Protein 3WP8 (pdb70)

Structure (mmCIF, N/CA/C/O backbone):
data_3WP8
#
_entry.id   3WP8
#
_cell.length_a   54.406
_cell.length_b   54.406
_cell.length_c   210.732
_cell.angle_alpha   90.000
_cell.angle_beta   90.000
_cell.angle_gamma   120.000
#
_symmetry.space_group_name_H-M   'P 63'
#
loop_
_entity.id
_entity.type
_entity.pdbx_description
1 polymer 'Trimeric autotransporter adhesin'
2 water water
#
loop_
_atom_site.group_PDB
_atom_site.id
_atom_site.type_symbol
_atom_site.label_atom_id
_atom_site.label_alt_id
_atom_site.label_comp_id
_atom_site.label_asym_id
_atom_site.label_entity_id
_atom_site.label_seq_id
_atom_site.pdbx_PDB_ins_code
_atom_site.Cartn_x
_atom_site.Cartn_y
_atom_site.Cartn_z
_atom_site.occupancy
_atom_site.B_iso_or_equiv
_atom_site.auth_seq_id
_atom_site.auth_comp_id
_atom_site.auth_asym_id
_atom_site.auth_atom_id
_atom_site.pdbx_PDB_model_num
ATOM 1 N N . LYS A 1 7 ? 26.792 22.413 13.024 1.00 55.90 2882 LYS A N 1
ATOM 2 C CA . LYS A 1 7 ? 25.331 22.212 13.101 1.00 48.13 2882 LYS A CA 1
ATOM 3 C C . LYS A 1 7 ? 24.937 21.061 12.149 1.00 39.92 2882 LYS A C 1
ATOM 4 O O . LYS A 1 7 ? 25.234 21.039 10.959 1.00 42.57 2882 LYS A O 1
ATOM 10 N N . ILE A 1 8 ? 24.229 20.113 12.705 1.00 42.60 2883 ILE A N 1
ATOM 11 C CA . ILE A 1 8 ? 23.764 18.997 11.969 1.00 42.35 2883 ILE A CA 1
ATOM 12 C C . ILE A 1 8 ? 22.812 19.518 10.926 1.00 39.39 2883 ILE A C 1
ATOM 13 O O . ILE A 1 8 ? 22.801 19.069 9.800 1.00 36.16 2883 ILE A O 1
ATOM 18 N N . GLU A 1 9 ? 22.000 20.498 11.290 1.00 43.61 2884 GLU A N 1
ATOM 19 C CA . GLU A 1 9 ? 20.918 20.888 10.416 1.00 45.76 2884 GLU A CA 1
ATOM 20 C C . GLU A 1 9 ? 21.496 21.622 9.248 1.00 42.48 2884 GLU A C 1
ATOM 21 O O . GLU A 1 9 ? 20.999 21.518 8.127 1.00 42.86 2884 GLU A O 1
ATOM 27 N N . GLU A 1 10 ? 22.596 22.321 9.471 1.00 41.39 2885 GLU A N 1
ATOM 28 C CA . GLU A 1 10 ? 23.302 22.983 8.372 1.00 40.62 2885 GLU A CA 1
ATOM 29 C C . GLU A 1 10 ? 23.902 21.954 7.415 1.00 33.15 2885 GLU A C 1
ATOM 30 O O . GLU A 1 10 ? 23.837 22.077 6.206 1.00 33.70 2885 GLU A O 1
ATOM 36 N N . ILE A 1 11 ? 24.484 20.902 7.958 1.00 34.85 2886 ILE A N 1
ATOM 37 C CA . ILE A 1 11 ? 24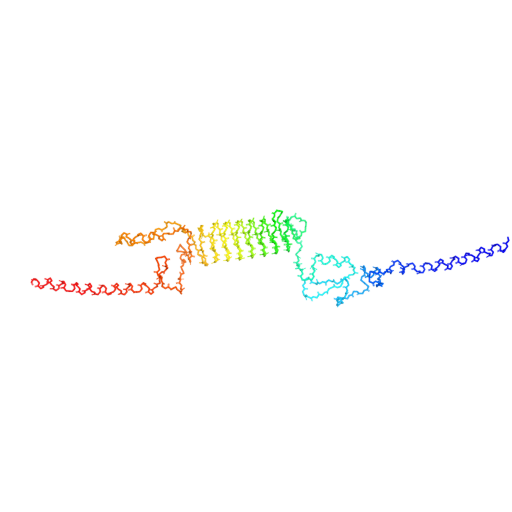.990 19.820 7.122 1.00 32.54 2886 ILE A CA 1
ATOM 38 C C . ILE A 1 11 ? 23.868 19.154 6.351 1.00 29.01 2886 ILE A C 1
ATOM 39 O O . ILE A 1 11 ? 23.973 18.919 5.144 1.00 29.46 2886 ILE A O 1
ATOM 44 N N . LEU A 1 12 ? 22.768 18.858 7.036 1.00 31.06 2887 LEU A N 1
ATOM 45 C CA . LEU A 1 12 ? 21.658 18.211 6.326 1.00 28.33 2887 LEU A CA 1
ATOM 46 C C . LEU A 1 12 ? 21.137 19.035 5.201 1.00 25.98 2887 LEU A C 1
ATOM 47 O O . LEU A 1 12 ? 20.809 18.550 4.157 1.00 30.53 2887 LEU A O 1
ATOM 52 N N . SER A 1 13 ? 21.132 20.340 5.360 1.00 29.78 2888 SER A N 1
ATOM 53 C CA . SER A 1 13 ? 20.583 21.164 4.319 1.00 29.39 2888 SER A CA 1
ATOM 54 C C . SER A 1 13 ? 21.464 21.193 3.087 1.00 33.68 2888 SER A C 1
ATOM 55 O O . SER A 1 13 ? 20.986 21.273 1.939 1.00 33.99 2888 SER A O 1
ATOM 58 N N . LYS A 1 14 ? 22.777 21.222 3.318 1.00 32.19 2889 LYS A N 1
ATOM 59 C CA . LYS A 1 14 ? 23.727 21.143 2.226 1.00 33.76 2889 LYS A CA 1
ATOM 60 C C . LYS A 1 14 ? 23.542 19.807 1.542 1.00 27.93 2889 LYS A C 1
ATOM 61 O O . LYS A 1 14 ? 23.605 19.725 0.359 1.00 32.06 2889 LYS A O 1
ATOM 67 N N . ILE A 1 15 ? 23.263 18.750 2.271 1.00 31.21 2890 ILE A N 1
ATOM 68 C CA . ILE A 1 15 ? 23.152 17.445 1.615 1.00 28.77 2890 ILE A CA 1
ATOM 69 C C . ILE A 1 15 ? 21.878 17.374 0.750 1.00 30.19 2890 ILE A C 1
ATOM 70 O O . ILE A 1 15 ? 21.906 16.959 -0.407 1.00 28.52 2890 ILE A O 1
ATOM 75 N N . TYR A 1 16 ? 20.780 17.908 1.264 1.00 31.57 2891 TYR A N 1
ATOM 76 C CA . TYR A 1 16 ? 19.547 17.930 0.464 1.00 33.39 2891 TYR A CA 1
ATOM 77 C C . TYR A 1 16 ? 19.702 18.699 -0.844 1.00 34.27 2891 TYR A C 1
ATOM 78 O O . TYR A 1 16 ? 19.229 18.263 -1.926 1.00 33.80 2891 TYR A O 1
ATOM 87 N N . HIS A 1 17 ? 20.336 19.855 -0.741 1.00 34.82 2892 HIS A N 1
ATOM 88 C CA . HIS A 1 17 ? 20.643 20.669 -1.911 1.00 34.10 2892 HIS A CA 1
ATOM 89 C C . HIS A 1 17 ? 21.471 19.916 -2.944 1.00 36.67 2892 HIS A C 1
ATOM 90 O O . HIS A 1 17 ? 21.164 19.870 -4.147 1.00 35.22 2892 HIS A O 1
ATOM 97 N N . ILE A 1 18 ? 22.537 19.313 -2.473 1.00 34.13 2893 ILE A N 1
ATOM 98 C CA . ILE A 1 18 ? 23.379 18.494 -3.375 1.00 31.23 2893 ILE A CA 1
ATOM 99 C C . ILE A 1 18 ? 22.554 17.355 -4.033 1.00 30.61 2893 ILE A C 1
ATOM 100 O O . ILE A 1 18 ? 22.593 17.163 -5.233 1.00 34.34 2893 ILE A O 1
ATOM 105 N N . GLU A 1 19 ? 21.766 16.642 -3.249 1.00 33.45 2894 GLU A N 1
ATOM 106 C CA . GLU A 1 19 ? 20.873 15.624 -3.801 1.00 31.14 2894 GLU A CA 1
ATOM 107 C C . GLU A 1 19 ? 19.994 16.202 -4.914 1.00 36.88 2894 GLU A C 1
ATOM 108 O O . GLU A 1 19 ? 19.837 15.618 -5.978 1.00 34.38 2894 GLU A O 1
ATOM 114 N N . ASN A 1 20 ? 19.479 17.403 -4.694 1.00 41.06 2895 ASN A N 1
ATOM 115 C CA . ASN A 1 20 ? 18.695 18.064 -5.755 1.00 44.83 2895 ASN A CA 1
ATOM 116 C C . ASN A 1 20 ? 19.525 18.445 -6.984 1.00 46.61 2895 ASN A C 1
ATOM 117 O O . ASN A 1 20 ? 19.109 18.221 -8.113 1.00 40.87 2895 ASN A O 1
ATOM 122 N N . GLU A 1 21 ? 20.701 19.017 -6.763 1.00 40.52 2896 GLU A N 1
ATOM 123 C CA . GLU A 1 21 ? 21.607 19.262 -7.872 1.00 39.77 2896 GLU A CA 1
ATOM 124 C C . GLU A 1 21 ? 21.957 17.981 -8.630 1.00 42.14 2896 GLU A C 1
ATOM 125 O O . GLU A 1 21 ? 22.030 17.979 -9.874 1.00 43.46 2896 GLU A O 1
ATOM 131 N N . ILE A 1 22 ? 22.232 16.916 -7.899 1.00 34.23 2897 ILE A N 1
ATOM 132 C CA . ILE A 1 22 ? 22.537 15.655 -8.588 1.00 35.35 2897 ILE A CA 1
ATOM 133 C C . ILE A 1 22 ? 21.401 15.108 -9.464 1.00 39.90 2897 ILE A C 1
ATOM 134 O O . ILE A 1 22 ? 21.645 14.652 -10.566 1.00 40.44 2897 ILE A O 1
ATOM 139 N N . ALA A 1 23 ? 20.174 15.161 -8.988 1.00 42.32 2898 ALA A N 1
ATOM 140 C CA . ALA A 1 23 ? 19.034 14.733 -9.809 1.00 48.29 2898 ALA A CA 1
ATOM 141 C C . ALA A 1 23 ? 18.923 15.565 -11.082 1.00 46.58 2898 ALA A C 1
ATOM 142 O O . ALA A 1 23 ? 18.543 15.067 -12.135 1.00 49.83 2898 ALA A O 1
ATOM 144 N N . ARG A 1 24 ? 19.232 16.845 -10.954 1.00 49.75 2899 ARG A N 1
ATOM 145 C CA . ARG A 1 24 ? 19.118 17.791 -12.059 1.00 49.07 2899 ARG A CA 1
ATOM 146 C C . ARG A 1 24 ? 20.226 17.576 -13.049 1.00 50.80 2899 ARG A C 1
ATOM 147 O O . ARG A 1 24 ? 20.034 17.702 -14.250 1.00 54.40 2899 ARG A O 1
ATOM 155 N N . ILE A 1 25 ? 21.401 17.253 -12.542 1.00 47.78 2900 ILE A N 1
ATOM 156 C CA . ILE A 1 25 ? 22.480 16.932 -13.419 1.00 52.92 2900 ILE A CA 1
ATOM 157 C C . ILE A 1 25 ? 22.104 15.734 -14.247 1.00 48.81 2900 ILE A C 1
ATOM 158 O O . ILE A 1 25 ? 22.216 15.812 -15.465 1.00 47.73 2900 ILE A O 1
ATOM 163 N N . LYS A 1 26 ? 21.686 14.648 -13.616 1.00 44.49 2901 LYS A N 1
ATOM 164 C CA . LYS A 1 26 ? 21.432 13.436 -14.367 1.00 50.13 2901 LYS A CA 1
ATOM 165 C C . LYS A 1 26 ? 20.369 13.734 -15.461 1.00 56.30 2901 LYS A C 1
ATOM 166 O O . LYS A 1 26 ? 20.489 13.315 -16.599 1.00 57.29 2901 LYS A O 1
ATOM 172 N N . LYS A 1 27 ? 19.364 14.515 -15.113 1.00 57.98 2902 LYS A N 1
ATOM 173 C CA . LYS A 1 27 ? 18.383 14.956 -16.089 1.00 61.50 2902 LYS A CA 1
ATOM 174 C C . LYS A 1 27 ? 19.038 15.619 -17.295 1.00 56.24 2902 LYS A C 1
ATOM 175 O O . LYS A 1 27 ? 18.758 15.248 -18.423 1.00 59.25 2902 LYS A O 1
ATOM 181 N N . LEU A 1 28 ? 19.914 16.588 -17.058 1.00 57.13 2903 LEU A N 1
ATOM 182 C CA . LEU A 1 28 ? 20.593 17.271 -18.164 1.00 58.26 2903 LEU A CA 1
ATOM 183 C C . LEU A 1 28 ? 21.345 16.289 -19.003 1.00 58.88 2903 LEU A C 1
ATOM 184 O O . LEU A 1 28 ? 21.263 16.332 -20.224 1.00 54.91 2903 LEU A O 1
ATOM 189 N N . ILE A 1 29 ? 22.075 15.398 -18.346 1.00 52.61 2904 ILE A N 1
ATOM 190 C CA . ILE A 1 29 ? 22.949 14.490 -19.068 1.00 62.38 2904 ILE A CA 1
ATOM 191 C C . ILE A 1 29 ? 22.036 13.725 -20.032 1.00 60.51 2904 ILE A C 1
ATOM 192 O O . ILE A 1 29 ? 22.265 13.722 -21.222 1.00 58.59 2904 ILE A O 1
ATOM 197 N N . ALA A 1 30 ? 20.980 13.136 -19.493 1.00 57.54 2905 ALA A N 1
ATOM 198 C CA . ALA A 1 30 ? 19.995 12.369 -20.264 1.00 56.63 2905 ALA A CA 1
ATOM 199 C C . ALA A 1 30 ? 19.643 12.980 -21.623 1.00 55.52 2905 ALA A C 1
ATOM 200 O O . ALA A 1 30 ? 19.653 12.278 -22.626 1.00 56.10 2905 ALA A O 1
ATOM 202 N N . VAL A 1 31 ? 19.357 14.277 -21.657 1.00 61.51 2906 VAL A N 1
ATOM 203 C CA . VAL A 1 31 ? 18.764 14.891 -22.850 1.00 63.68 2906 VAL A CA 1
ATOM 204 C C . VAL A 1 31 ? 19.809 15.380 -23.842 1.00 76.45 2906 VAL A C 1
ATOM 205 O O . VAL A 1 31 ? 19.460 15.733 -24.963 1.00 75.94 2906 VAL A O 1
ATOM 209 N N . ILE A 1 32 ? 21.081 15.420 -23.440 1.00 75.65 2907 ILE A N 1
ATOM 210 C CA . ILE A 1 32 ? 22.115 16.043 -24.262 1.00 72.85 2907 ILE A CA 1
ATOM 211 C C . ILE A 1 32 ? 22.163 15.469 -25.667 1.00 69.72 2907 ILE A C 1
ATOM 212 O O . ILE A 1 32 ? 21.964 16.166 -26.650 1.00 74.27 2907 ILE A O 1
ATOM 217 N N . THR A 1 33 ? 22.443 14.180 -25.736 1.00 73.22 2908 THR A N 1
ATOM 218 C CA . THR A 1 33 ? 22.453 13.413 -26.975 1.00 71.13 2908 THR A CA 1
ATOM 219 C C . THR A 1 33 ? 21.362 13.781 -27.969 1.00 69.30 2908 THR A C 1
ATOM 220 O O . THR A 1 33 ? 21.619 14.382 -29.024 1.00 70.82 2908 THR A O 1
ATOM 224 N N . SER A 1 34 ? 20.143 13.394 -27.611 1.00 66.93 2909 SER A N 1
ATOM 225 C CA . SER A 1 34 ? 18.957 13.698 -28.378 1.00 67.62 2909 SER A CA 1
ATOM 226 C C . SER A 1 34 ? 18.937 15.187 -28.708 1.00 74.28 2909 SER A C 1
ATOM 227 O O . SER A 1 34 ? 18.542 15.573 -29.804 1.00 81.14 2909 SER A O 1
ATOM 230 N N . ASN A 1 35 ? 19.386 16.034 -27.790 1.00 71.78 2910 ASN A N 1
ATOM 231 C CA . ASN A 1 35 ? 19.471 17.453 -28.119 1.00 82.63 2910 ASN A CA 1
ATOM 232 C C . ASN A 1 35 ? 20.522 17.782 -29.171 1.00 76.96 2910 ASN A C 1
ATOM 233 O O . ASN A 1 35 ? 20.229 18.581 -30.055 1.00 76.75 2910 ASN A O 1
ATOM 238 N N . ILE A 1 36 ? 21.715 17.180 -29.086 1.00 73.93 2911 ILE A N 1
ATOM 239 C CA . ILE A 1 36 ? 22.819 17.487 -30.043 1.00 71.45 2911 ILE A CA 1
ATOM 240 C C . ILE A 1 36 ? 22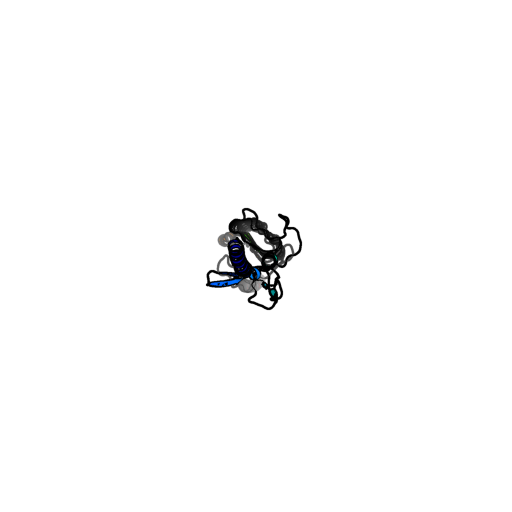.529 16.952 -31.436 1.00 61.29 2911 ILE A C 1
ATOM 241 O O . ILE A 1 36 ? 22.667 17.672 -32.404 1.00 63.38 2911 ILE A O 1
ATOM 246 N N . THR A 1 37 ? 22.147 15.688 -31.534 1.00 51.87 2912 THR A N 1
ATOM 247 C CA . THR A 1 37 ? 21.945 15.038 -32.837 1.00 56.72 2912 THR A CA 1
ATOM 248 C C . THR A 1 37 ? 20.580 15.259 -33.486 1.00 60.86 2912 THR A C 1
ATOM 249 O O . THR A 1 37 ? 20.459 15.217 -34.714 1.00 60.32 2912 THR A O 1
ATOM 253 N N . GLU A 1 38 ? 19.540 15.461 -32.684 1.00 58.79 2913 GLU A N 1
ATOM 254 C CA . GLU A 1 38 ? 18.211 15.596 -33.252 1.00 58.32 2913 GLU A CA 1
ATOM 255 C C . GLU A 1 38 ? 17.877 17.075 -33.370 1.00 62.43 2913 GLU A C 1
ATOM 256 O O . GLU A 1 38 ? 17.893 17.810 -32.370 1.00 60.79 2913 GLU A O 1
ATOM 262 N N . VAL A 1 39 ? 17.618 17.518 -34.603 1.00 50.89 2914 VAL A N 1
ATOM 263 C CA . VAL A 1 39 ? 17.378 18.945 -34.877 1.00 49.93 2914 VAL A CA 1
ATOM 264 C C . VAL A 1 39 ? 16.201 19.093 -35.796 1.00 50.36 2914 VAL A C 1
ATOM 265 O O . VAL A 1 39 ? 15.764 18.095 -36.367 1.00 53.21 2914 VAL A O 1
ATOM 269 N N . VAL A 1 40 ? 15.683 20.318 -35.930 1.00 45.68 2915 VAL A N 1
ATOM 270 C CA . VAL A 1 40 ? 14.520 20.566 -36.826 1.00 52.03 2915 VAL A CA 1
ATOM 271 C C . VAL A 1 40 ? 14.968 21.292 -38.060 1.00 44.02 2915 VAL A C 1
ATOM 272 O O . VAL A 1 40 ? 15.616 22.296 -37.976 1.00 48.55 2915 VAL A O 1
ATOM 276 N N . ASP A 1 41 ? 14.620 20.783 -39.215 1.00 47.03 2916 ASP A N 1
ATOM 277 C CA . ASP A 1 41 ? 14.978 21.463 -40.447 1.00 53.12 2916 ASP A CA 1
ATOM 278 C C . ASP A 1 41 ? 13.949 22.589 -40.706 1.00 54.61 2916 ASP A C 1
ATOM 279 O O . ASP A 1 41 ? 13.093 22.863 -39.864 1.00 53.58 2916 ASP A O 1
ATOM 284 N N . GLY A 1 42 ? 14.038 23.230 -41.867 1.00 52.37 2917 GLY A N 1
ATOM 285 C CA . GLY A 1 42 ? 13.181 24.371 -42.177 1.00 50.72 2917 GLY A CA 1
ATOM 286 C C . GLY A 1 42 ? 11.753 24.005 -42.520 1.00 44.06 2917 GLY A C 1
ATOM 287 O O . GLY A 1 42 ? 10.947 24.874 -42.732 1.00 52.46 2917 GLY A O 1
ATOM 288 N N . ASN A 1 43 ? 11.436 22.728 -42.610 1.00 55.36 2918 ASN A N 1
ATOM 289 C CA . ASN A 1 43 ? 10.029 22.284 -42.741 1.00 61.29 2918 ASN A CA 1
ATOM 290 C C . ASN A 1 43 ? 9.393 22.052 -41.395 1.00 58.44 2918 ASN A C 1
ATOM 291 O O . ASN A 1 43 ? 8.181 21.856 -41.306 1.00 77.90 2918 ASN A O 1
ATOM 296 N N . GLY A 1 44 ? 10.212 21.985 -40.357 1.00 53.51 2919 GLY A N 1
ATOM 297 C CA . GLY A 1 44 ? 9.733 21.542 -39.069 1.00 52.43 2919 GLY A CA 1
ATOM 298 C C . GLY A 1 44 ? 9.798 20.052 -38.872 1.00 58.99 2919 GLY A C 1
ATOM 299 O O . GLY A 1 44 ? 9.302 19.560 -37.844 1.00 59.91 2919 GLY A O 1
ATOM 300 N N . ASN A 1 45 ? 10.414 19.323 -39.818 1.00 62.91 2920 ASN A N 1
ATOM 301 C CA . ASN A 1 45 ? 10.725 17.894 -39.608 1.00 63.28 2920 ASN A CA 1
ATOM 302 C C . ASN A 1 45 ? 11.939 17.751 -38.684 1.00 59.61 2920 ASN A C 1
ATOM 303 O O . ASN A 1 45 ? 12.920 18.480 -38.817 1.00 58.78 2920 ASN A O 1
ATOM 308 N N . LYS A 1 46 ? 11.868 16.792 -37.771 1.00 55.96 2921 LYS A N 1
ATOM 309 C CA . LYS A 1 46 ? 12.978 16.483 -36.930 1.00 59.11 2921 LYS A CA 1
ATOM 310 C C . LYS A 1 46 ? 13.898 15.610 -37.775 1.00 58.13 2921 LYS A C 1
ATOM 311 O O . LYS A 1 46 ? 13.463 14.647 -38.434 1.00 55.41 2921 LYS A O 1
ATOM 317 N N . VAL A 1 47 ? 15.154 16.020 -37.805 1.00 44.70 2922 VAL A N 1
ATOM 318 C CA . VAL A 1 47 ? 16.191 15.301 -38.514 1.00 52.51 2922 VAL A CA 1
ATOM 319 C C . VAL A 1 47 ? 17.305 14.887 -37.558 1.00 47.45 2922 VAL A C 1
ATOM 320 O O . VAL A 1 47 ? 17.713 15.683 -36.712 1.00 50.35 2922 VAL A O 1
ATOM 324 N N . ASN A 1 48 ? 17.814 13.668 -37.738 1.00 45.42 2923 ASN A N 1
ATOM 325 C CA . ASN A 1 48 ? 18.906 13.150 -36.968 1.00 41.26 2923 ASN A CA 1
ATOM 326 C C . ASN A 1 48 ? 20.147 13.320 -37.801 1.00 41.70 2923 ASN A C 1
ATOM 327 O O . ASN A 1 48 ? 20.270 12.749 -38.887 1.00 38.34 2923 ASN A O 1
ATOM 332 N N . ILE A 1 49 ? 21.092 14.044 -37.249 1.00 39.85 2924 ILE A N 1
ATOM 333 C CA . ILE A 1 49 ? 22.276 14.466 -37.950 1.00 40.36 2924 ILE A CA 1
ATOM 334 C C . ILE A 1 49 ? 23.069 13.245 -38.371 1.00 41.01 2924 ILE A C 1
ATOM 335 O O . ILE A 1 49 ? 23.709 13.228 -39.389 1.00 40.49 2924 ILE A O 1
ATOM 340 N N . ILE A 1 50 ? 23.061 12.233 -37.535 1.00 39.68 2925 ILE A N 1
ATOM 341 C CA . ILE A 1 50 ? 23.902 11.065 -37.762 1.00 41.28 2925 ILE A CA 1
ATOM 342 C C . ILE A 1 50 ? 23.411 10.326 -38.988 1.00 39.37 2925 ILE A C 1
ATOM 343 O O . ILE A 1 50 ? 24.215 9.791 -39.770 1.00 35.12 2925 ILE A O 1
ATOM 348 N N . ASP A 1 51 ? 22.081 10.294 -39.148 1.00 38.56 2926 ASP A N 1
ATOM 349 C CA . ASP A 1 51 ? 21.429 9.535 -40.227 1.00 38.85 2926 ASP A CA 1
ATOM 350 C C . ASP A 1 51 ? 21.549 10.255 -41.546 1.00 37.75 2926 ASP A C 1
ATOM 351 O O . ASP A 1 51 ? 21.475 9.658 -42.573 1.00 38.34 2926 ASP A O 1
ATOM 356 N N . GLN A 1 52 ? 21.775 11.547 -41.500 1.00 38.53 2927 GLN A N 1
ATOM 357 C CA . GLN A 1 52 ? 22.128 12.324 -42.678 1.00 35.10 2927 GLN A CA 1
ATOM 358 C C . GLN A 1 52 ? 23.537 12.077 -43.166 1.00 34.70 2927 GLN A C 1
ATOM 359 O O . GLN A 1 52 ? 23.865 12.371 -44.300 1.00 33.92 2927 GLN A O 1
ATOM 365 N N . VAL A 1 53 ? 24.415 11.628 -42.291 1.00 32.65 2928 VAL A N 1
ATOM 366 C CA . VAL A 1 53 ? 25.833 11.445 -42.667 1.00 32.75 2928 VAL A CA 1
ATOM 367 C C . VAL A 1 53 ? 26.251 9.992 -42.859 1.00 34.93 2928 VAL A C 1
ATOM 368 O O . VAL A 1 53 ? 27.057 9.689 -43.736 1.00 35.92 2928 VAL A O 1
ATOM 372 N N . VAL A 1 54 ? 25.686 9.106 -42.033 1.00 34.73 2929 VAL A N 1
ATOM 373 C CA . VAL A 1 54 ? 25.960 7.689 -42.047 1.00 33.97 2929 VAL A CA 1
ATOM 374 C C . VAL A 1 54 ? 24.684 6.855 -42.368 1.00 34.26 2929 VAL A C 1
ATOM 375 O O . VAL A 1 54 ? 23.614 7.081 -41.840 1.00 38.20 2929 VAL A O 1
ATOM 379 N N . ASN A 1 55 ? 24.779 5.935 -43.302 1.00 33.51 2930 ASN A N 1
ATOM 380 C CA . ASN A 1 55 ? 23.613 5.217 -43.749 1.00 34.46 2930 ASN A CA 1
ATOM 381 C C . ASN A 1 55 ? 23.231 4.203 -42.678 1.00 37.89 2930 ASN A C 1
ATOM 382 O O . ASN A 1 55 ? 23.974 3.260 -42.459 1.00 39.16 2930 ASN A O 1
ATOM 387 N N . THR A 1 56 ? 22.091 4.430 -42.029 1.00 46.13 2931 THR A N 1
ATOM 388 C CA . THR A 1 56 ? 21.552 3.568 -40.950 1.00 51.80 2931 THR A CA 1
ATOM 389 C C . THR A 1 56 ? 21.053 2.196 -41.455 1.00 50.95 2931 THR A C 1
ATOM 390 O O . THR A 1 56 ? 20.891 1.267 -40.663 1.00 43.39 2931 THR A O 1
ATOM 394 N N . LYS A 1 57 ? 20.729 2.101 -42.747 1.00 43.27 2932 LYS A N 1
ATOM 395 C CA . LYS A 1 57 ? 20.281 0.834 -43.308 1.00 46.90 2932 LYS A CA 1
ATOM 396 C C . LYS A 1 57 ? 20.508 0.782 -44.806 1.00 41.83 2932 LYS A C 1
ATOM 397 O O . LYS A 1 57 ? 19.609 1.154 -45.577 1.00 37.65 2932 LYS A O 1
ATOM 403 N N . PRO A 1 58 ? 21.709 0.302 -45.227 1.00 40.24 2933 PRO A N 1
ATOM 404 C CA . PRO A 1 58 ? 22.025 0.224 -46.654 1.00 35.66 2933 PRO A CA 1
ATOM 405 C C . PRO A 1 58 ? 21.111 -0.793 -47.371 1.00 42.82 2933 PRO A C 1
ATOM 406 O O . PRO A 1 58 ? 20.798 -1.854 -46.828 1.00 35.65 2933 PRO A O 1
ATOM 410 N N . ASP A 1 59 ? 20.652 -0.423 -48.561 1.00 41.33 2934 ASP A N 1
ATOM 411 C CA . ASP A 1 59 ? 19.713 -1.209 -49.309 1.00 42.74 2934 ASP A CA 1
ATOM 412 C C . ASP A 1 59 ? 19.767 -0.683 -50.714 1.00 40.01 2934 ASP A C 1
ATOM 413 O O . ASP A 1 59 ? 19.192 0.355 -50.994 1.00 37.86 2934 ASP A O 1
ATOM 418 N N . ASN A 1 60 ? 20.402 -1.433 -51.615 1.00 38.90 2935 ASN A N 1
ATOM 419 C CA . ASN A 1 60 ? 20.611 -0.988 -52.998 1.00 39.28 2935 ASN A CA 1
ATOM 420 C C . ASN A 1 60 ? 19.325 -0.692 -53.713 1.00 41.29 2935 ASN A C 1
ATOM 421 O O . ASN A 1 60 ? 19.359 -0.043 -54.729 1.00 40.64 2935 ASN A O 1
ATOM 426 N N . LYS A 1 61 ? 18.203 -1.265 -53.228 1.00 46.45 2936 LYS A N 1
ATOM 427 C CA . LYS A 1 61 ? 16.869 -1.125 -53.835 1.00 44.85 2936 LYS A CA 1
ATOM 428 C C . LYS A 1 61 ? 16.036 0.058 -53.295 1.00 47.48 2936 LYS A C 1
ATOM 429 O O . LYS A 1 61 ? 14.954 0.357 -53.808 1.00 46.88 2936 LYS A O 1
ATOM 435 N N . ASN A 1 62 ? 16.495 0.711 -52.236 1.00 41.30 2937 ASN A N 1
ATOM 436 C CA . ASN A 1 62 ? 15.718 1.759 -51.610 1.00 39.63 2937 ASN A CA 1
ATOM 437 C C . ASN A 1 62 ? 15.924 3.042 -52.379 1.00 41.74 2937 ASN A C 1
ATOM 438 O O . ASN A 1 62 ? 16.903 3.759 -52.152 1.00 37.31 2937 ASN A O 1
ATOM 443 N N . GLN A 1 63 ? 15.006 3.284 -53.304 1.00 39.20 2938 GLN A N 1
ATOM 444 C CA . GLN A 1 63 ? 14.989 4.473 -54.120 1.00 46.15 2938 GLN A CA 1
ATOM 445 C C . GLN A 1 63 ? 14.823 5.776 -53.330 1.00 46.62 2938 GLN A C 1
ATOM 446 O O . GLN A 1 63 ? 14.997 6.800 -53.920 1.00 40.93 2938 GLN A O 1
ATOM 452 N N . ASP A 1 64 ? 14.509 5.771 -52.020 1.00 44.24 2939 ASP A N 1
ATOM 453 C CA . ASP A 1 64 ? 14.467 7.058 -51.286 1.00 43.71 2939 ASP A CA 1
ATOM 454 C C . ASP A 1 64 ? 15.738 7.293 -50.477 1.00 36.20 2939 ASP A C 1
ATOM 455 O O . ASP A 1 64 ? 15.817 8.245 -49.760 1.00 38.04 2939 ASP A O 1
ATOM 460 N N . SER A 1 65 ? 16.742 6.415 -50.590 1.00 32.08 2940 SER A N 1
ATOM 461 C CA . SER A 1 65 ? 17.927 6.542 -49.804 1.00 31.02 2940 SER A CA 1
ATOM 462 C C . SER A 1 65 ? 18.647 7.838 -50.229 1.00 31.79 2940 SER A C 1
ATOM 463 O O . SER A 1 65 ? 18.757 8.151 -51.465 1.00 34.40 2940 SER A O 1
ATOM 466 N N . LEU A 1 66 ? 19.138 8.577 -49.243 1.00 34.39 2941 LEU A N 1
ATOM 467 C CA . LEU A 1 66 ? 19.914 9.782 -49.561 1.00 35.73 2941 LEU A CA 1
ATOM 468 C C . LEU A 1 66 ? 21.343 9.395 -49.970 1.00 34.51 2941 LEU A C 1
ATOM 469 O O . LEU A 1 66 ? 22.136 10.269 -50.386 1.00 32.79 2941 LEU A O 1
ATOM 474 N N . PHE A 1 67 ? 21.670 8.094 -49.852 1.00 32.98 2942 PHE A N 1
ATOM 475 C CA . PHE A 1 67 ? 23.003 7.591 -50.072 1.00 32.29 2942 PHE A CA 1
ATOM 476 C C . PHE A 1 67 ? 23.112 6.859 -51.427 1.00 32.77 2942 PHE A C 1
ATOM 477 O O . PHE A 1 67 ? 24.139 6.348 -51.758 1.00 35.43 2942 PHE A O 1
ATOM 485 N N . LEU A 1 68 ? 22.060 6.895 -52.225 1.00 30.87 2943 LEU A N 1
ATOM 486 C CA . LEU A 1 68 ? 21.936 6.103 -53.429 1.00 34.81 2943 LEU A CA 1
ATOM 487 C C . LEU A 1 68 ? 22.802 6.659 -54.558 1.00 34.82 2943 LEU A C 1
ATOM 488 O O . LEU A 1 68 ? 22.882 7.880 -54.726 1.00 33.29 2943 LEU A O 1
ATOM 493 N N . THR A 1 69 ? 23.478 5.772 -55.263 1.00 29.27 2944 THR A N 1
ATOM 494 C CA . THR A 1 69 ? 24.108 6.041 -56.547 1.00 30.73 2944 THR A CA 1
ATOM 495 C C . THR A 1 69 ? 23.570 5.235 -57.713 1.00 32.82 2944 THR A C 1
ATOM 496 O O . THR A 1 69 ? 23.077 4.081 -57.552 1.00 30.48 2944 THR A O 1
ATOM 500 N N . TYR A 1 70 ? 23.611 5.861 -58.881 1.00 29.22 2945 TYR A N 1
ATOM 501 C CA . TYR A 1 70 ? 23.161 5.310 -60.150 1.00 28.56 2945 TYR A CA 1
ATOM 502 C C . TYR A 1 70 ? 24.379 4.697 -60.841 1.00 32.19 2945 TYR A C 1
ATOM 503 O O . TYR A 1 70 ? 25.359 5.389 -61.131 1.00 29.60 2945 TYR A O 1
ATOM 512 N N . ASP A 1 71 ? 24.310 3.393 -61.066 1.00 34.14 2946 ASP A N 1
ATOM 513 C CA . ASP A 1 71 ? 25.435 2.649 -61.605 1.00 31.65 2946 ASP A CA 1
ATOM 514 C C . ASP A 1 71 ? 25.728 3.181 -63.003 1.00 31.88 2946 ASP A C 1
ATOM 515 O O . ASP A 1 71 ? 24.815 3.525 -63.792 1.00 29.67 2946 ASP A O 1
ATOM 520 N N . LYS A 1 72 ? 27.034 3.206 -63.332 1.00 30.40 2947 LYS A N 1
ATOM 521 C CA . LYS A 1 72 ? 27.499 3.753 -64.581 1.00 29.41 2947 LYS A CA 1
ATOM 522 C C . LYS A 1 72 ? 27.090 2.913 -65.758 1.00 32.45 2947 LYS A C 1
ATOM 523 O O . LYS A 1 72 ? 26.965 3.445 -66.836 1.00 32.64 2947 LYS A O 1
ATOM 529 N N . GLN A 1 73 ? 26.826 1.613 -65.524 1.00 32.09 2948 GLN A N 1
ATOM 530 C CA . GLN A 1 73 ? 26.192 0.734 -66.500 1.00 30.57 2948 GLN A CA 1
ATOM 531 C C . GLN A 1 73 ? 25.178 -0.175 -65.864 1.00 31.16 2948 GLN A C 1
ATOM 532 O O . GLN A 1 73 ? 25.201 -0.320 -64.648 1.00 32.94 2948 GLN A O 1
ATOM 538 N N . GLY A 1 74 ? 24.242 -0.678 -66.683 1.00 32.30 2949 GLY A N 1
ATOM 539 C CA . GLY A 1 74 ? 23.222 -1.677 -66.275 1.00 32.06 2949 GLY A CA 1
ATOM 540 C C . GLY A 1 74 ? 21.914 -1.163 -65.727 1.00 35.15 2949 GLY A C 1
ATOM 541 O O . GLY A 1 74 ? 20.986 -1.925 -65.461 1.00 32.99 2949 GLY A O 1
ATOM 542 N N . GLN A 1 75 ? 21.782 0.170 -65.587 1.00 35.49 2950 GLN A N 1
ATOM 543 C CA . GLN A 1 75 ? 20.559 0.783 -65.099 1.00 32.63 2950 GLN A CA 1
ATOM 544 C C . GLN A 1 75 ? 20.031 0.292 -63.699 1.00 33.69 2950 GLN A C 1
ATOM 545 O O . GLN A 1 75 ? 18.837 0.151 -63.488 1.00 33.99 2950 GLN A O 1
ATOM 551 N N . GLU A 1 76 ? 20.919 -0.027 -62.795 1.00 32.32 2951 GLU A N 1
ATOM 552 C CA . GLU A 1 76 ? 20.550 -0.331 -61.410 1.00 33.97 2951 GLU A CA 1
ATOM 553 C C . GLU A 1 76 ? 21.260 0.709 -60.489 1.00 34.79 2951 GLU A C 1
ATOM 554 O O . GLU A 1 76 ? 21.902 1.626 -60.988 1.00 33.46 2951 GLU A O 1
ATOM 560 N N . THR A 1 77 ? 21.053 0.580 -59.175 1.00 29.96 2952 THR A N 1
ATOM 561 C CA . THR A 1 77 ? 21.535 1.490 -58.171 1.00 32.50 2952 THR A CA 1
ATOM 562 C C . THR A 1 77 ? 22.334 0.742 -57.122 1.00 35.58 2952 THR A C 1
ATOM 563 O O . THR A 1 77 ? 22.266 -0.536 -56.988 1.00 34.72 2952 THR A O 1
ATOM 567 N N . THR A 1 78 ? 23.115 1.525 -56.399 1.00 29.70 2953 THR A N 1
ATOM 568 C CA . THR A 1 78 ? 23.944 1.034 -55.319 1.00 32.77 2953 THR A CA 1
ATOM 569 C C . THR A 1 78 ? 23.842 1.988 -54.166 1.00 38.36 2953 THR A C 1
ATOM 570 O O . THR A 1 78 ? 23.971 3.215 -54.340 1.00 37.72 2953 THR A O 1
ATOM 574 N N . ASP A 1 79 ? 23.566 1.450 -52.987 1.00 36.29 2954 ASP A N 1
ATOM 575 C CA . ASP A 1 79 ? 23.406 2.248 -51.787 1.00 34.76 2954 ASP A CA 1
ATOM 576 C C . ASP A 1 79 ? 24.717 2.347 -50.992 1.00 39.13 2954 ASP A C 1
ATOM 577 O O . ASP A 1 79 ? 25.322 1.360 -50.684 1.00 38.12 2954 ASP A O 1
ATOM 582 N N . ARG A 1 80 ? 25.218 3.570 -50.739 1.00 33.23 2955 ARG A N 1
ATOM 583 C CA . ARG A 1 80 ? 26.534 3.749 -50.060 1.00 32.16 2955 ARG A CA 1
ATOM 584 C C . ARG A 1 80 ? 26.477 3.940 -48.572 1.00 29.19 2955 ARG A C 1
ATOM 585 O O . ARG A 1 80 ? 25.416 4.218 -48.017 1.00 34.65 2955 ARG A O 1
ATOM 593 N N . LEU A 1 81 ? 27.619 3.819 -47.907 1.00 30.13 2956 LEU A N 1
ATOM 594 C CA . LEU A 1 81 ? 27.661 3.774 -46.445 1.00 31.40 2956 LEU A CA 1
ATOM 595 C C . LEU A 1 81 ? 27.602 5.144 -45.677 1.00 36.32 2956 LEU A C 1
ATOM 596 O O . LEU A 1 81 ? 27.132 5.190 -44.523 1.00 35.36 2956 LEU A O 1
ATOM 601 N N . THR A 1 82 ? 28.157 6.185 -46.312 1.00 32.45 2957 THR A N 1
ATOM 602 C CA . THR A 1 82 ? 28.283 7.550 -45.788 1.00 32.43 2957 THR A CA 1
ATOM 603 C C . THR A 1 82 ? 28.040 8.524 -46.908 1.00 31.34 2957 THR A C 1
ATOM 604 O O . THR A 1 82 ? 28.15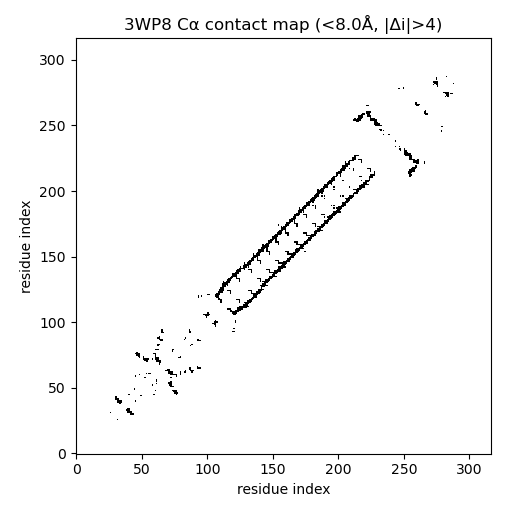3 8.214 -48.088 1.00 29.16 2957 THR A O 1
ATOM 608 N N . ILE A 1 83 ? 27.733 9.753 -46.527 1.00 33.83 2958 ILE A N 1
ATOM 609 C CA . ILE A 1 83 ? 27.436 10.759 -47.510 1.00 36.12 2958 ILE A CA 1
ATOM 610 C C . ILE A 1 83 ? 28.647 11.072 -48.378 1.00 33.42 2958 ILE A C 1
ATOM 611 O O . ILE A 1 83 ? 28.515 11.234 -49.567 1.00 33.53 2958 ILE A O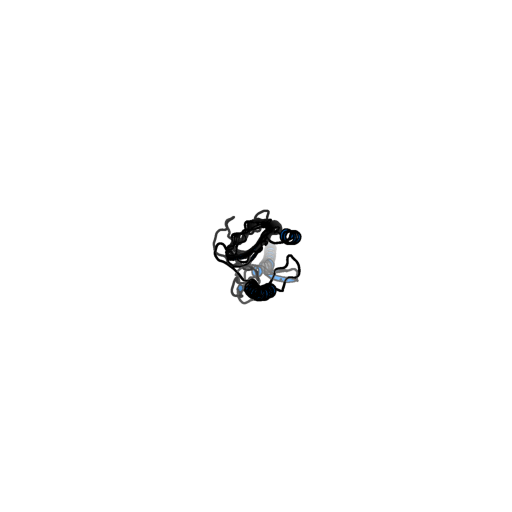 1
ATOM 616 N N . GLY A 1 84 ? 29.850 11.045 -47.829 1.00 33.64 2959 GLY A N 1
ATOM 617 C CA . GLY A 1 84 ? 31.008 11.329 -48.616 1.00 35.85 2959 GLY A CA 1
ATOM 618 C C . GLY A 1 84 ? 31.266 10.273 -49.674 1.00 37.13 2959 GLY A C 1
ATOM 619 O O . GLY A 1 84 ? 31.718 10.571 -50.768 1.00 33.74 2959 GLY A O 1
ATOM 620 N N . GLN A 1 85 ? 30.937 9.028 -49.367 1.00 34.30 2960 GLN A N 1
ATOM 621 C CA . GLN A 1 85 ? 31.108 7.967 -50.334 1.00 34.49 2960 GLN A CA 1
ATOM 622 C C . GLN A 1 85 ? 30.199 8.199 -51.474 1.00 30.60 2960 GLN A C 1
ATOM 623 O O . GLN A 1 85 ? 30.589 7.975 -52.622 1.00 29.05 2960 GLN A O 1
ATOM 629 N N . THR A 1 86 ? 28.973 8.640 -51.165 1.00 30.68 2961 THR A N 1
ATOM 630 C CA . THR A 1 86 ? 27.953 8.844 -52.203 1.00 29.80 2961 THR A CA 1
ATOM 631 C C . THR A 1 86 ? 28.424 9.924 -53.167 1.00 28.01 2961 THR A C 1
ATOM 632 O O . THR A 1 86 ? 28.396 9.809 -54.404 1.00 28.59 2961 THR A O 1
ATOM 636 N N . VAL A 1 87 ? 28.912 10.981 -52.553 1.00 27.59 2962 VAL A N 1
ATOM 637 C CA . VAL A 1 87 ? 29.308 12.142 -53.295 1.00 31.28 2962 VAL A CA 1
ATOM 638 C C . VAL A 1 87 ? 30.467 11.793 -54.211 1.00 26.12 2962 VAL A C 1
ATOM 639 O O . VAL A 1 87 ? 30.468 12.137 -55.377 1.00 28.39 2962 VAL A O 1
ATOM 643 N N . GLN A 1 88 ? 31.450 11.077 -53.694 1.00 29.10 2963 GLN A N 1
ATOM 644 C CA . GLN A 1 88 ? 32.603 10.711 -54.530 1.00 25.33 2963 GLN A CA 1
ATOM 645 C C . GLN A 1 88 ? 32.293 9.695 -55.589 1.00 29.42 2963 GLN A C 1
ATOM 646 O O . GLN A 1 88 ? 32.847 9.744 -56.683 1.00 30.42 2963 GLN A O 1
ATOM 652 N N . LYS A 1 89 ? 31.351 8.774 -55.327 1.00 31.45 2964 LYS A N 1
ATOM 653 C CA . LYS A 1 89 ? 30.885 7.922 -56.431 1.00 28.11 2964 LYS A CA 1
ATOM 654 C C . LYS A 1 89 ? 30.209 8.668 -57.556 1.00 24.48 2964 LYS A C 1
ATOM 655 O O . LYS A 1 89 ? 30.403 8.392 -58.708 1.00 25.58 2964 LYS A O 1
ATOM 661 N N . MET A 1 90 ? 29.310 9.593 -57.229 1.00 29.72 2965 MET A N 1
ATOM 662 C CA . MET A 1 90 ? 28.768 10.521 -58.197 1.00 24.90 2965 MET A CA 1
ATOM 663 C C . MET A 1 90 ? 29.891 11.248 -58.986 1.00 22.81 2965 MET A C 1
ATOM 664 O O . MET A 1 90 ? 29.838 11.427 -60.217 1.00 26.05 2965 MET A O 1
ATOM 669 N N . ASN A 1 91 ? 30.879 11.651 -58.221 1.00 26.05 2966 ASN A N 1
ATOM 670 C CA . ASN A 1 91 ? 31.948 12.479 -58.728 1.00 27.66 2966 ASN A CA 1
ATOM 671 C C . ASN A 1 91 ? 32.775 11.718 -59.801 1.00 32.68 2966 ASN A C 1
ATOM 672 O O . ASN A 1 91 ? 33.142 12.275 -60.834 1.00 30.17 2966 ASN A O 1
ATOM 677 N N . THR A 1 92 ? 32.990 10.412 -59.596 1.00 28.30 2967 THR A N 1
ATOM 678 C CA . THR A 1 92 ? 33.831 9.651 -60.499 1.00 29.01 2967 THR A CA 1
ATOM 679 C C . THR A 1 92 ? 33.081 8.744 -61.426 1.00 28.04 2967 THR A C 1
ATOM 680 O O . THR A 1 92 ? 33.540 8.509 -62.529 1.00 28.66 2967 THR A O 1
ATOM 684 N N . ASP A 1 93 ? 31.935 8.187 -60.981 1.00 26.67 2968 ASP A N 1
ATOM 685 C CA . ASP A 1 93 ? 31.169 7.250 -61.817 1.00 28.02 2968 ASP A CA 1
ATOM 686 C C . ASP A 1 93 ? 29.950 7.860 -62.515 1.00 26.35 2968 ASP A C 1
ATOM 687 O O . ASP A 1 93 ? 29.313 7.236 -63.374 1.00 32.41 2968 ASP A O 1
ATOM 692 N N . GLY A 1 94 ? 29.620 9.081 -62.145 1.00 30.59 2969 GLY A N 1
ATOM 693 C CA . GLY A 1 94 ? 28.606 9.850 -62.835 1.00 26.52 2969 GLY A CA 1
ATOM 694 C C . GLY A 1 94 ? 27.339 10.064 -62.027 1.00 29.72 2969 GLY A C 1
ATOM 695 O O . GLY A 1 94 ? 27.118 9.452 -60.980 1.00 28.50 2969 GLY A O 1
ATOM 696 N N . ILE A 1 95 ? 26.504 10.971 -62.526 1.00 27.80 2970 ILE A N 1
ATOM 697 C CA . ILE A 1 95 ? 25.207 11.182 -61.948 1.00 26.29 2970 ILE A CA 1
ATOM 698 C C . ILE A 1 95 ? 24.235 10.551 -62.899 1.00 25.22 2970 ILE A C 1
ATOM 699 O O . ILE A 1 95 ? 24.603 10.068 -63.993 1.00 30.13 2970 ILE A O 1
ATOM 704 N N . LYS A 1 96 ? 22.954 10.532 -62.507 1.00 29.39 2971 LYS A N 1
ATOM 705 C CA . LYS A 1 96 ? 21.979 9.861 -63.367 1.00 26.67 2971 LYS A CA 1
ATOM 706 C C . LYS A 1 96 ? 21.947 10.619 -64.660 1.00 26.30 2971 LYS A C 1
ATOM 707 O O . LYS A 1 96 ? 21.927 11.859 -64.659 1.00 26.70 2971 LYS A O 1
ATOM 713 N N . PHE A 1 97 ? 21.977 9.884 -65.772 1.00 23.75 2972 PHE A N 1
ATOM 714 C CA . PHE A 1 97 ? 21.966 10.330 -67.137 1.00 25.30 2972 PHE A CA 1
ATOM 715 C C . PHE A 1 97 ? 23.288 10.866 -67.654 1.00 24.32 2972 PHE A C 1
ATOM 716 O O . PHE A 1 97 ? 23.355 11.240 -68.836 1.00 27.00 2972 PHE A O 1
ATOM 724 N N . PHE A 1 98 ? 24.270 11.009 -66.789 1.00 25.11 2973 PHE A N 1
ATOM 725 C CA . PHE A 1 98 ? 25.666 11.443 -67.183 1.00 24.64 2973 PHE A CA 1
ATOM 726 C C . PHE A 1 98 ? 26.744 10.521 -66.613 1.00 23.70 2973 PHE A C 1
ATOM 727 O O . PHE A 1 98 ? 27.181 10.686 -65.466 1.00 30.76 2973 PHE A O 1
ATOM 735 N N . HIS A 1 99 ? 27.187 9.574 -67.423 1.00 26.96 2974 HIS A N 1
ATOM 736 C CA . HIS A 1 99 ? 28.117 8.482 -67.008 1.00 24.23 2974 HIS A CA 1
ATOM 737 C C . HIS A 1 99 ? 29.226 8.358 -68.034 1.00 24.12 2974 HIS A C 1
ATOM 738 O O . HIS A 1 99 ? 29.015 8.314 -69.256 1.00 25.82 2974 HIS A O 1
ATOM 745 N N . THR A 1 100 ? 30.414 8.309 -67.507 1.00 26.63 2975 THR A N 1
ATOM 746 C CA . THR A 1 100 ? 31.627 7.992 -68.304 1.00 24.96 2975 THR A CA 1
ATOM 747 C C . THR A 1 100 ? 32.252 6.825 -67.570 1.00 26.39 2975 THR A C 1
ATOM 748 O O . THR A 1 100 ? 32.424 6.863 -66.356 1.00 29.14 2975 THR A O 1
ATOM 752 N N . ASN A 1 101 ? 32.503 5.777 -68.334 1.00 29.65 2976 ASN A N 1
ATOM 753 C CA . ASN A 1 101 ? 33.220 4.570 -67.881 1.00 31.43 2976 ASN A CA 1
ATOM 754 C C . ASN A 1 101 ? 34.704 4.661 -68.284 1.00 26.70 2976 ASN A C 1
ATOM 755 O O . ASN A 1 101 ? 35.048 4.622 -69.447 1.00 32.60 2976 ASN A O 1
ATOM 760 N N . ALA A 1 102 ? 35.585 4.865 -67.324 1.00 31.68 2977 ALA A N 1
ATOM 761 C CA . ALA A 1 102 ? 36.951 5.325 -67.657 1.00 35.84 2977 ALA A CA 1
ATOM 762 C C . ALA A 1 102 ? 37.989 4.262 -67.39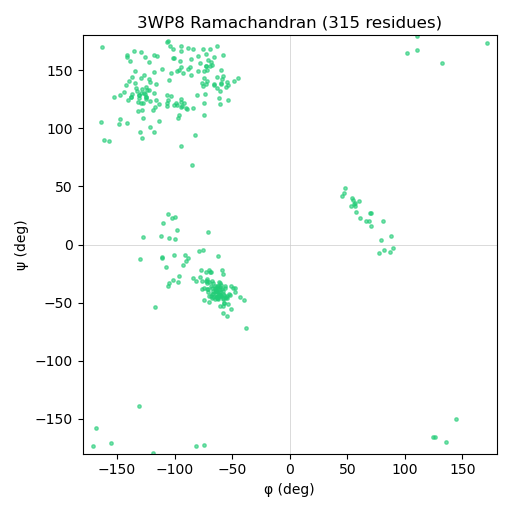2 1.00 37.40 2977 ALA A C 1
ATOM 763 O O . ALA A 1 102 ? 37.832 3.520 -66.459 1.00 39.38 2977 ALA A O 1
ATOM 765 N N . ASP A 1 103 ? 39.084 4.287 -68.161 1.00 41.31 2978 ASP A N 1
ATOM 766 C CA . ASP A 1 103 ? 40.255 3.500 -67.857 1.00 49.74 2978 ASP A CA 1
ATOM 767 C C . ASP A 1 103 ? 41.027 4.122 -66.669 1.00 54.10 2978 ASP A C 1
ATOM 768 O O . ASP A 1 103 ? 40.524 5.074 -66.014 1.00 51.67 2978 ASP A O 1
ATOM 773 N N . THR A 1 104 ? 42.226 3.586 -66.378 1.00 48.20 2979 THR A N 1
ATOM 774 C CA . THR A 1 104 ? 43.104 4.180 -65.335 1.00 51.84 2979 THR A CA 1
ATOM 775 C C . THR A 1 104 ? 44.319 4.961 -65.925 1.00 54.68 2979 THR A C 1
ATOM 776 O O . T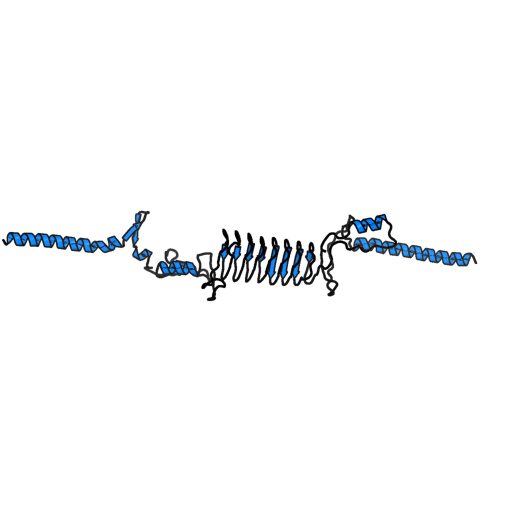HR A 1 104 ? 45.337 5.181 -65.261 1.00 55.63 2979 THR A O 1
ATOM 780 N N . SER A 1 105 ? 44.184 5.465 -67.133 1.00 53.40 2980 SER A N 1
ATOM 781 C CA . SER A 1 105 ? 45.255 6.265 -67.757 1.00 52.49 2980 SER A CA 1
ATOM 782 C C . SER A 1 105 ? 45.571 7.577 -67.018 1.00 51.77 2980 SER A C 1
ATOM 783 O O . SER A 1 105 ? 44.883 8.019 -66.060 1.00 46.52 2980 SER A O 1
ATOM 786 N N . LYS A 1 106 ? 46.650 8.180 -67.487 1.00 49.62 2981 LYS A N 1
ATOM 787 C CA . LYS A 1 106 ? 47.096 9.508 -67.125 1.00 49.00 2981 LYS A CA 1
ATOM 788 C C . LYS A 1 106 ? 46.559 10.404 -68.213 1.00 45.65 2981 LYS A C 1
ATOM 789 O O . LYS A 1 106 ? 46.443 9.949 -69.339 1.00 51.04 2981 LYS A O 1
ATOM 795 N N . GLY A 1 107 ? 46.261 11.666 -67.935 1.00 46.43 2982 GLY A N 1
ATOM 796 C CA . GLY A 1 107 ? 45.786 12.543 -69.007 1.00 43.03 2982 GLY A CA 1
ATOM 797 C C . GLY A 1 107 ? 46.996 13.120 -69.757 1.00 42.45 2982 GLY A C 1
ATOM 798 O O . GLY A 1 107 ? 48.113 13.005 -69.299 1.00 46.62 2982 GLY A O 1
ATOM 799 N N . ASP A 1 108 ? 46.788 13.745 -70.902 1.00 42.41 2983 ASP A N 1
ATOM 800 C CA . ASP A 1 108 ? 47.874 14.493 -71.565 1.00 44.63 2983 ASP A CA 1
ATOM 801 C C . ASP A 1 108 ? 48.305 15.772 -70.814 1.00 52.47 2983 ASP A C 1
ATOM 802 O O . ASP A 1 108 ? 49.449 16.238 -70.991 1.00 45.37 2983 ASP A O 1
ATOM 807 N N . LEU A 1 109 ? 47.426 16.349 -69.983 1.00 42.61 2984 LEU A N 1
ATOM 808 C CA . LEU A 1 109 ? 47.753 17.635 -69.331 1.00 48.66 2984 LEU A CA 1
ATOM 809 C C . LEU A 1 109 ? 48.199 17.544 -67.894 1.00 44.08 2984 LEU A C 1
ATOM 810 O O . LEU A 1 109 ? 48.959 18.372 -67.440 1.00 46.79 2984 LEU A O 1
ATOM 815 N N . GLY A 1 110 ? 47.707 16.557 -67.172 1.00 43.10 2985 GLY A N 1
ATOM 816 C CA . GLY A 1 110 ? 47.816 16.595 -65.735 1.00 38.66 2985 GLY A CA 1
ATOM 817 C C . GLY A 1 110 ? 47.760 15.190 -65.239 1.00 40.59 2985 GLY A C 1
ATOM 818 O O . GLY A 1 110 ? 47.856 14.238 -66.019 1.00 46.66 2985 GLY A O 1
ATOM 819 N N . THR A 1 111 ? 47.648 15.054 -63.934 1.00 38.74 2986 THR A N 1
ATOM 820 C CA . THR A 1 111 ? 47.704 13.744 -63.355 1.00 41.39 2986 THR A CA 1
ATOM 821 C C . THR A 1 111 ? 46.415 12.906 -63.658 1.00 44.08 2986 THR A C 1
ATOM 822 O O . THR A 1 111 ? 46.511 11.689 -63.721 1.00 45.60 2986 THR A O 1
ATOM 826 N N . THR A 1 112 ? 45.226 13.511 -63.834 1.00 33.15 2987 THR A N 1
ATOM 827 C CA . THR A 1 112 ? 44.044 12.647 -64.022 1.00 35.62 2987 THR A CA 1
ATOM 828 C C . THR A 1 112 ? 43.774 12.455 -65.481 1.00 34.56 2987 THR A C 1
ATOM 829 O O . THR A 1 112 ? 44.338 13.150 -66.312 1.00 34.97 2987 THR A O 1
ATOM 833 N N . ASN A 1 113 ? 42.851 11.549 -65.779 1.00 34.45 2988 ASN A N 1
ATOM 834 C CA . ASN A 1 113 ? 42.319 11.347 -67.125 1.00 30.59 2988 ASN A CA 1
ATOM 835 C C . ASN A 1 113 ? 40.948 12.025 -67.355 1.00 27.88 2988 ASN A C 1
ATOM 836 O O . ASN A 1 113 ? 40.264 11.674 -68.277 1.00 30.41 2988 ASN A O 1
ATOM 841 N N . ASP A 1 114 ? 40.661 13.061 -66.561 1.00 31.24 2989 ASP A N 1
ATOM 842 C CA . ASP A 1 114 ? 39.510 13.954 -66.658 1.00 30.64 2989 ASP A CA 1
ATOM 843 C C . ASP A 1 114 ? 39.427 14.667 -68.031 1.00 32.26 2989 ASP A C 1
ATOM 844 O O . ASP A 1 114 ? 40.388 14.740 -68.847 1.00 26.86 2989 ASP A O 1
ATOM 849 N N . SER A 1 115 ? 38.243 15.211 -68.312 1.00 30.32 2990 SER A N 1
ATOM 850 C CA . SER A 1 115 ? 38.095 16.162 -69.370 1.00 23.50 2990 SER A CA 1
ATOM 851 C C . SER A 1 115 ? 38.701 17.475 -68.828 1.00 24.66 2990 SER A C 1
ATOM 852 O O . SER A 1 115 ? 39.043 17.608 -67.613 1.00 28.60 2990 SER A O 1
ATOM 855 N N . SER A 1 116 ? 38.880 18.418 -69.725 1.00 30.09 2991 SER A N 1
ATOM 856 C CA . SER A 1 116 ? 39.468 19.692 -69.373 1.00 29.30 2991 SER A CA 1
ATOM 857 C C . SER A 1 116 ? 38.833 20.751 -70.263 1.00 27.87 2991 SER A C 1
ATOM 858 O O . SER A 1 116 ? 39.038 20.751 -71.502 1.00 31.20 2991 SER A O 1
ATOM 861 N N . ALA A 1 117 ? 37.982 21.575 -69.638 1.00 29.46 2992 ALA A N 1
ATOM 862 C CA . ALA A 1 117 ? 37.275 22.632 -70.370 1.00 30.98 2992 ALA A CA 1
ATOM 863 C C . ALA A 1 117 ? 38.076 23.940 -70.252 1.00 30.52 2992 ALA A C 1
ATOM 864 O O . ALA A 1 117 ? 37.775 24.742 -69.366 1.00 29.53 2992 ALA A O 1
ATOM 866 N N . GLY A 1 118 ? 39.047 24.100 -71.123 1.00 34.47 2993 GLY A N 1
ATOM 867 C CA . GLY A 1 118 ? 39.997 25.264 -71.067 1.00 35.88 2993 GLY A CA 1
ATOM 868 C C . GLY A 1 118 ? 39.416 26.565 -71.611 1.00 37.06 2993 GLY A C 1
ATOM 869 O O . GLY A 1 118 ? 39.772 27.604 -71.131 1.00 37.95 2993 GLY A O 1
ATOM 870 N N . GLY A 1 119 ? 38.454 26.516 -72.547 1.00 37.28 2994 GLY A N 1
ATOM 871 C CA . GLY A 1 119 ? 37.886 27.717 -73.127 1.00 35.58 2994 GLY A CA 1
ATOM 872 C C . GLY A 1 119 ? 36.750 28.326 -72.340 1.00 36.34 2994 GLY A C 1
ATOM 873 O O . GLY A 1 119 ? 35.992 27.630 -71.673 1.00 31.16 2994 GLY A O 1
ATOM 874 N N . LEU A 1 120 ? 36.637 29.659 -72.356 1.00 37.51 2995 LEU A N 1
ATOM 875 C CA . LEU A 1 120 ? 35.474 30.287 -71.740 1.00 34.87 2995 LEU A CA 1
ATOM 876 C C . LEU A 1 120 ? 34.206 29.773 -72.451 1.00 34.36 2995 LEU A C 1
ATOM 877 O O . LEU A 1 120 ? 34.179 29.678 -73.665 1.00 34.15 2995 LEU A O 1
ATOM 882 N N . ASN A 1 121 ? 33.178 29.501 -71.664 1.00 33.64 2996 ASN A N 1
ATOM 883 C CA . ASN A 1 121 ? 31.960 28.942 -72.131 1.00 35.09 2996 ASN A CA 1
ATOM 884 C C . ASN A 1 121 ? 32.156 27.668 -72.929 1.00 32.24 2996 ASN A C 1
ATOM 885 O O . ASN A 1 121 ? 31.383 27.381 -73.812 1.00 36.52 2996 ASN A O 1
ATOM 890 N N . SER A 1 122 ? 33.164 26.882 -72.570 1.00 29.93 2997 SER A N 1
ATOM 891 C CA . SER A 1 122 ? 33.395 25.649 -73.276 1.00 28.53 2997 SER A CA 1
ATOM 892 C C . SER A 1 122 ? 32.839 24.479 -72.413 1.00 27.82 2997 SER A C 1
ATOM 893 O O . SER A 1 122 ? 32.746 24.547 -71.194 1.00 27.43 2997 SER A O 1
ATOM 896 N N . THR A 1 123 ? 32.615 23.384 -73.085 1.00 28.36 2998 THR A N 1
ATOM 897 C CA . THR A 1 123 ? 32.151 22.188 -72.423 1.00 28.42 2998 THR A CA 1
ATOM 898 C C . THR A 1 123 ? 33.066 21.009 -72.909 1.00 22.36 2998 THR A C 1
ATOM 899 O O . THR A 1 123 ? 33.258 20.814 -74.072 1.00 24.90 2998 THR A O 1
ATOM 903 N N . ALA A 1 124 ? 33.628 20.312 -71.946 1.00 24.26 2999 ALA A N 1
ATOM 904 C CA . ALA A 1 124 ? 34.421 19.156 -72.235 1.00 24.93 2999 ALA A CA 1
ATOM 905 C C . ALA A 1 124 ? 33.939 17.923 -71.451 1.00 23.43 2999 ALA A C 1
ATOM 906 O O . ALA A 1 124 ? 33.825 17.943 -70.177 1.00 27.64 2999 ALA A O 1
ATOM 908 N N . ILE A 1 125 ? 33.776 16.847 -72.225 1.00 25.64 3000 ILE A N 1
ATOM 909 C CA . ILE A 1 125 ? 33.121 15.638 -71.740 1.00 25.39 3000 ILE A CA 1
ATOM 910 C C . ILE A 1 125 ? 33.858 14.444 -72.209 1.00 23.92 3000 ILE A C 1
ATOM 911 O O . ILE A 1 125 ? 34.081 14.297 -73.397 1.00 26.65 3000 ILE A O 1
ATOM 916 N N . GLY A 1 126 ? 34.214 13.586 -71.242 1.00 27.30 3001 GLY A N 1
ATOM 917 C CA . GLY A 1 126 ? 34.739 12.246 -71.506 1.00 28.56 3001 GLY A CA 1
ATOM 918 C C . GLY A 1 126 ? 36.231 12.096 -71.151 1.00 30.40 3001 GLY A C 1
ATOM 919 O O . GLY A 1 126 ? 36.893 13.012 -70.682 1.00 27.12 3001 GLY A O 1
ATOM 920 N N . VAL A 1 127 ? 36.766 10.912 -71.357 1.00 28.96 3002 VAL A N 1
ATOM 921 C CA . VAL A 1 127 ? 38.089 10.607 -70.845 1.00 27.73 3002 VAL A CA 1
ATOM 922 C C . VAL A 1 127 ? 39.103 11.354 -71.737 1.00 29.70 3002 VAL A C 1
ATOM 923 O O . VAL A 1 127 ? 39.164 11.194 -72.958 1.00 28.28 3002 VAL A O 1
ATOM 927 N N . ASN A 1 128 ? 39.888 12.192 -71.082 1.00 30.89 3003 ASN A N 1
ATOM 928 C CA . ASN A 1 128 ? 40.932 12.916 -71.772 1.00 31.62 3003 ASN A CA 1
ATOM 929 C C . ASN A 1 128 ? 40.384 13.759 -72.939 1.00 32.48 3003 ASN A C 1
ATOM 930 O O . ASN A 1 128 ? 41.057 14.001 -73.952 1.00 28.26 3003 ASN A O 1
ATOM 935 N N . ALA A 1 129 ? 39.179 14.307 -72.713 1.00 30.40 3004 ALA A N 1
ATOM 936 C CA . ALA A 1 129 ? 38.524 15.153 -73.661 1.00 26.97 3004 ALA A CA 1
ATOM 937 C C . ALA A 1 129 ? 38.976 16.555 -73.348 1.00 28.59 3004 ALA A C 1
ATOM 938 O O . ALA A 1 129 ? 38.716 17.064 -72.286 1.00 33.04 3004 ALA A O 1
ATOM 940 N N . ILE A 1 130 ? 39.649 17.195 -74.278 1.00 30.49 3005 ILE A N 1
ATOM 941 C CA . ILE A 1 130 ? 40.327 18.456 -73.944 1.00 30.55 3005 ILE A CA 1
ATOM 942 C C . ILE A 1 130 ? 39.910 19.602 -74.852 1.00 25.07 3005 ILE A C 1
ATOM 943 O O . ILE A 1 130 ? 40.028 19.498 -76.031 1.00 33.03 3005 ILE A O 1
ATOM 948 N N . VAL A 1 131 ? 39.457 20.691 -74.248 1.00 29.17 3006 VAL A N 1
ATOM 949 C CA . VAL A 1 131 ? 39.318 21.939 -74.902 1.00 28.43 3006 VAL A CA 1
ATOM 950 C C . VAL A 1 131 ? 40.463 22.861 -74.410 1.00 31.67 3006 VAL A C 1
ATOM 951 O O . VAL A 1 131 ? 40.555 23.108 -73.217 1.00 33.38 3006 VAL A O 1
ATOM 955 N N . ALA A 1 132 ? 41.247 23.398 -75.346 1.00 38.66 3007 ALA A N 1
ATOM 956 C CA . ALA A 1 132 ? 42.460 24.195 -75.000 1.00 41.43 3007 ALA A CA 1
ATOM 957 C C . ALA A 1 132 ? 42.136 25.509 -74.360 1.00 40.22 3007 ALA A C 1
ATOM 958 O O . ALA A 1 132 ? 41.044 26.110 -74.580 1.00 33.89 3007 ALA A O 1
ATOM 960 N N . ASN A 1 133 ? 43.094 26.055 -73.611 1.00 39.41 3008 ASN A N 1
ATOM 961 C CA . ASN A 1 133 ? 42.843 27.456 -73.229 1.00 36.91 3008 ASN A CA 1
ATOM 962 C C . ASN A 1 133 ? 42.608 28.324 -74.416 1.00 35.76 3008 ASN A C 1
ATOM 963 O O . ASN A 1 133 ? 43.267 28.199 -75.426 1.00 37.74 3008 ASN A O 1
ATOM 968 N N . GLY A 1 134 ? 41.606 29.186 -74.352 1.00 39.10 3009 GLY A N 1
ATOM 969 C CA . GLY A 1 134 ? 41.313 30.086 -75.475 1.00 38.23 3009 GLY A CA 1
ATOM 970 C C . GLY A 1 134 ? 40.408 29.568 -76.545 1.00 35.79 3009 GLY A C 1
ATOM 971 O O . GLY A 1 134 ? 40.035 30.295 -77.478 1.00 35.55 3009 GLY A O 1
ATOM 972 N N . ALA A 1 135 ? 40.052 28.295 -76.459 1.00 37.01 3010 ALA A N 1
ATOM 973 C CA . ALA A 1 135 ? 39.121 27.714 -77.426 1.00 34.04 3010 ALA A CA 1
ATOM 974 C C . ALA A 1 135 ? 37.711 28.008 -76.946 1.00 37.12 3010 ALA A C 1
ATOM 975 O O . ALA A 1 135 ? 37.012 27.139 -76.473 1.00 32.49 3010 ALA A O 1
ATOM 977 N N . ASP A 1 136 ? 37.314 29.268 -76.979 1.00 35.76 3011 ASP A N 1
ATOM 978 C CA . ASP A 1 136 ? 36.074 29.658 -76.355 1.00 32.34 3011 ASP A CA 1
ATOM 979 C C . ASP A 1 136 ? 34.768 29.188 -77.077 1.00 33.03 3011 ASP A C 1
ATOM 980 O O . ASP A 1 136 ? 34.685 29.096 -78.293 1.00 35.45 3011 ASP A O 1
ATOM 985 N N . SER A 1 137 ? 33.720 28.971 -76.295 1.00 31.34 3012 SER A N 1
ATOM 986 C CA . SER A 1 137 ? 32.452 28.471 -76.855 1.00 36.36 3012 SER A CA 1
ATOM 987 C C . SER A 1 137 ? 32.589 27.123 -77.611 1.00 33.89 3012 SER A C 1
ATOM 988 O O . SER A 1 137 ? 31.803 26.804 -78.508 1.00 32.37 3012 SER A O 1
ATOM 991 N N . SER A 1 138 ? 33.565 26.316 -77.216 1.00 31.40 3013 SER A N 1
ATOM 992 C CA . SER A 1 138 ? 33.834 25.096 -77.943 1.00 27.39 3013 SER A CA 1
ATOM 993 C C . SER A 1 138 ? 33.244 23.854 -77.209 1.00 25.29 3013 SER A C 1
ATOM 994 O O . SER A 1 138 ? 32.990 23.885 -76.027 1.00 26.41 3013 SER A O 1
ATOM 997 N N . VAL A 1 139 ? 33.212 22.725 -77.890 1.00 28.37 3014 VAL A N 1
ATOM 998 C CA . VAL A 1 139 ? 32.672 21.476 -77.366 1.00 29.86 3014 VAL A CA 1
ATOM 999 C C . VAL A 1 139 ? 33.565 20.287 -77.744 1.00 24.48 3014 VAL A C 1
ATOM 1000 O O . VAL A 1 139 ? 33.808 20.033 -78.919 1.00 26.67 3014 VAL A O 1
ATOM 1004 N N . ALA A 1 140 ? 33.952 19.536 -76.741 1.00 27.78 3015 ALA A N 1
ATOM 1005 C CA . ALA A 1 140 ? 34.581 18.240 -76.917 1.00 29.63 3015 ALA A CA 1
ATOM 1006 C C . ALA A 1 140 ? 33.785 17.168 -76.155 1.00 23.74 3015 ALA A C 1
ATOM 1007 O O . ALA A 1 140 ? 33.482 17.319 -74.965 1.00 26.53 3015 ALA A O 1
ATOM 1009 N N . LEU A 1 141 ? 33.553 16.089 -76.851 1.00 24.87 3016 LEU A N 1
ATOM 1010 C CA . LEU A 1 141 ? 32.719 14.980 -76.392 1.00 26.28 3016 LEU A CA 1
ATOM 1011 C C . LEU A 1 141 ? 33.269 13.716 -76.987 1.00 22.60 3016 LEU A C 1
ATOM 1012 O O . LEU A 1 141 ? 33.184 13.446 -78.178 1.00 26.38 3016 LEU A O 1
ATOM 1017 N N . GLY A 1 142 ? 33.957 12.987 -76.123 1.00 33.60 3017 GLY A N 1
ATOM 1018 C CA . GLY A 1 142 ? 34.572 11.702 -76.457 1.00 30.14 3017 GLY A CA 1
ATOM 1019 C C . GLY A 1 142 ? 36.024 11.533 -76.021 1.00 30.02 3017 GLY A C 1
ATOM 1020 O O . GLY A 1 142 ? 36.812 12.498 -75.810 1.00 29.50 3017 GLY A O 1
ATOM 1021 N N . HIS A 1 143 ? 36.385 10.251 -75.882 1.00 29.30 3018 HIS A N 1
ATOM 1022 C CA . HIS A 1 143 ? 37.735 9.837 -75.484 1.00 28.64 3018 HIS A CA 1
ATOM 1023 C C . HIS A 1 143 ? 38.773 10.477 -76.403 1.00 24.91 3018 HIS A C 1
ATOM 1024 O O . HIS A 1 143 ? 38.714 10.265 -77.600 1.00 31.01 3018 HIS A O 1
ATOM 1031 N N . ASN A 1 144 ? 39.735 11.194 -75.826 1.00 30.63 3019 ASN A N 1
ATOM 1032 C CA . ASN A 1 144 ? 40.880 11.772 -76.588 1.00 30.45 3019 ASN A CA 1
ATOM 1033 C C . ASN A 1 144 ? 40.553 12.842 -77.589 1.00 32.92 3019 ASN A C 1
ATOM 1034 O O . ASN A 1 144 ? 41.300 13.114 -78.509 1.00 29.14 3019 ASN A O 1
ATOM 1039 N N . THR A 1 145 ? 39.394 13.460 -77.422 1.00 32.53 3020 THR A N 1
ATOM 1040 C CA . THR A 1 145 ? 39.031 14.527 -78.326 1.00 29.50 3020 THR A CA 1
ATOM 1041 C C . THR A 1 145 ? 39.933 15.727 -77.942 1.00 27.11 3020 THR A C 1
ATOM 1042 O O . THR A 1 145 ? 40.346 15.858 -76.785 1.00 24.39 3020 THR A O 1
ATOM 1046 N N . LYS A 1 146 ? 40.173 16.583 -78.905 1.00 26.51 3021 LYS A N 1
ATOM 1047 C CA . LYS A 1 146 ? 40.928 17.776 -78.666 1.00 33.53 3021 LYS A CA 1
ATOM 1048 C C . LYS A 1 146 ? 40.360 18.888 -79.512 1.00 28.30 3021 LYS A C 1
ATOM 1049 O O . LYS A 1 146 ? 40.132 18.728 -80.705 1.00 29.82 3021 LYS A O 1
ATOM 1055 N N . VAL A 1 147 ? 40.126 20.011 -78.888 1.00 30.40 3022 VAL A N 1
ATOM 1056 C CA . VAL A 1 147 ? 39.647 21.166 -79.587 1.00 31.43 3022 VAL A CA 1
ATOM 1057 C C . VAL A 1 147 ? 40.558 22.366 -79.228 1.00 32.17 3022 VAL A C 1
ATOM 1058 O O . VAL A 1 147 ? 40.736 22.670 -78.082 1.00 33.33 3022 VAL A O 1
ATOM 1062 N N . ASN A 1 148 ? 41.163 22.965 -80.242 1.00 37.95 3023 ASN A N 1
ATOM 1063 C CA . ASN A 1 148 ? 42.000 24.175 -80.080 1.00 40.80 3023 ASN A CA 1
ATOM 1064 C C . ASN A 1 148 ? 41.413 25.419 -80.676 1.00 42.35 3023 ASN A C 1
ATOM 1065 O O . ASN A 1 148 ? 41.909 26.510 -80.442 1.00 48.72 3023 ASN A O 1
ATOM 1070 N N . GLY A 1 149 ? 40.360 25.286 -81.457 1.00 42.17 3024 GLY A N 1
ATOM 1071 C CA . GLY A 1 149 ? 39.801 26.450 -82.129 1.00 43.22 3024 GLY A CA 1
ATOM 1072 C C . GLY A 1 149 ? 38.667 27.044 -81.347 1.00 40.88 3024 GLY A C 1
ATOM 1073 O O . GLY A 1 149 ? 38.082 26.383 -80.509 1.00 34.51 3024 GLY A O 1
ATOM 1074 N N . LYS A 1 150 ? 38.373 28.314 -81.575 1.00 35.37 3025 LYS A N 1
ATOM 1075 C CA . LYS A 1 150 ? 37.167 28.868 -81.031 1.00 37.73 3025 LYS A CA 1
ATOM 1076 C C . LYS A 1 150 ? 35.925 28.339 -81.802 1.00 31.74 3025 LYS A C 1
ATOM 1077 O O . LYS A 1 150 ? 35.996 28.014 -82.983 1.00 33.11 3025 LYS A O 1
ATOM 1083 N N . GLN A 1 151 ? 34.811 28.318 -81.094 1.00 29.64 3026 GLN A N 1
ATOM 1084 C CA . GLN A 1 151 ? 33.490 27.894 -81.603 1.00 31.60 3026 GLN A CA 1
ATOM 1085 C C . GLN A 1 151 ? 33.565 26.596 -82.374 1.00 28.52 3026 GLN A C 1
ATOM 1086 O O . GLN A 1 151 ? 33.118 26.513 -83.459 1.00 27.79 3026 GLN A O 1
ATOM 1092 N N . SER A 1 152 ? 34.310 25.663 -81.810 1.00 26.71 3027 SER A N 1
ATOM 1093 C CA . SER A 1 152 ? 34.664 24.419 -82.490 1.00 28.56 3027 SER A CA 1
ATOM 1094 C C . SER A 1 152 ? 34.050 23.206 -81.795 1.00 23.52 3027 SER A C 1
ATOM 1095 O O . SER A 1 152 ? 33.625 23.301 -80.660 1.00 26.62 3027 SER A O 1
ATOM 1098 N N . ILE A 1 153 ? 33.997 22.092 -82.503 1.00 28.34 3028 ILE A N 1
ATOM 1099 C CA . ILE A 1 153 ? 33.319 20.884 -82.036 1.00 25.90 3028 ILE A CA 1
ATOM 1100 C C . ILE A 1 153 ? 34.151 19.657 -82.438 1.00 24.15 3028 ILE A C 1
ATOM 1101 O O . ILE A 1 153 ? 34.437 19.457 -83.617 1.00 28.25 3028 ILE A O 1
ATOM 1106 N N . ALA A 1 154 ? 34.500 18.846 -81.448 1.00 24.95 3029 ALA A N 1
ATOM 1107 C CA . ALA A 1 154 ? 35.028 17.541 -81.724 1.00 28.68 3029 ALA A CA 1
ATOM 1108 C C . ALA A 1 154 ? 34.205 16.489 -80.991 1.00 25.29 3029 ALA A C 1
ATOM 1109 O O . ALA A 1 154 ? 34.091 16.553 -79.806 1.00 29.05 3029 ALA A O 1
ATOM 1111 N N . ILE A 1 155 ? 33.721 15.500 -81.726 1.00 24.99 3030 ILE A N 1
ATOM 1112 C CA . ILE A 1 155 ? 32.988 14.393 -81.106 1.00 29.79 3030 ILE A CA 1
ATOM 1113 C C . ILE A 1 155 ? 33.498 13.087 -81.666 1.00 22.47 3030 ILE A C 1
ATOM 1114 O O . ILE A 1 155 ? 33.599 12.903 -82.876 1.00 24.65 3030 ILE A O 1
ATOM 1119 N N . GLY A 1 156 ? 33.727 12.161 -80.768 1.00 24.82 3031 GLY A N 1
ATOM 1120 C CA . GLY A 1 156 ? 34.240 10.896 -81.178 1.00 28.50 3031 GLY A CA 1
ATOM 1121 C C . GLY A 1 156 ? 35.539 10.512 -80.465 1.00 28.46 3031 GLY A C 1
ATOM 1122 O O . GLY A 1 156 ? 35.835 10.982 -79.354 1.00 35.08 3031 GLY A O 1
ATOM 1123 N N . SER A 1 157 ? 36.192 9.505 -81.027 1.00 32.57 3032 SER A N 1
ATOM 1124 C CA . SER A 1 157 ? 37.402 8.911 -80.439 1.00 29.91 3032 SER A CA 1
ATOM 1125 C C . SER A 1 157 ? 38.565 9.568 -81.113 1.00 27.14 3032 SER A C 1
ATOM 1126 O O . SER A 1 157 ? 38.787 9.310 -82.286 1.00 31.59 3032 SER A O 1
ATOM 1129 N N . GLY A 1 158 ? 39.333 10.378 -80.405 1.00 31.86 3033 GLY A N 1
ATOM 1130 C CA . GLY A 1 158 ? 40.473 11.029 -81.024 1.00 33.73 3033 GLY A CA 1
ATOM 1131 C C . GLY A 1 158 ? 40.165 12.092 -82.049 1.00 33.70 3033 GLY A C 1
ATOM 1132 O O . GLY A 1 158 ? 41.058 12.475 -82.813 1.00 31.52 3033 GLY A O 1
ATOM 1133 N N . ALA A 1 159 ? 38.930 12.658 -82.025 1.00 33.23 3034 ALA A N 1
ATOM 1134 C CA . ALA A 1 159 ? 38.572 13.711 -82.960 1.00 31.36 3034 ALA A CA 1
ATOM 1135 C C . ALA A 1 159 ? 39.295 14.985 -82.542 1.00 26.86 3034 ALA A C 1
ATOM 1136 O O . ALA A 1 159 ? 39.259 15.398 -81.410 1.00 32.34 3034 ALA A O 1
ATOM 1138 N N . GLU A 1 160 ? 39.807 15.683 -83.524 1.00 28.39 3035 GLU A N 1
ATOM 1139 C CA . GLU A 1 160 ? 40.396 16.964 -83.288 1.00 28.20 3035 GLU A CA 1
ATOM 1140 C C . GLU A 1 160 ? 39.887 17.995 -84.191 1.00 26.01 3035 GLU A C 1
ATOM 1141 O O . GLU A 1 160 ? 39.846 17.823 -85.393 1.00 28.04 3035 GLU A O 1
ATOM 1147 N N . ALA A 1 161 ? 39.507 19.094 -83.571 1.00 28.54 3036 ALA A N 1
ATOM 1148 C CA . ALA A 1 161 ? 39.011 20.270 -84.242 1.00 31.82 3036 ALA A CA 1
ATOM 1149 C C . ALA A 1 161 ? 39.981 21.374 -83.810 1.00 31.84 3036 ALA A C 1
ATOM 1150 O O . ALA A 1 161 ? 39.914 21.862 -82.666 1.00 33.50 3036 ALA A O 1
ATOM 1152 N N . LEU A 1 162 ? 40.920 21.697 -84.701 1.00 35.68 3037 LEU A N 1
ATOM 1153 C CA . LEU A 1 162 ? 42.057 22.612 -84.362 1.00 39.26 3037 LEU A CA 1
ATOM 1154 C C . LEU A 1 162 ? 41.998 24.011 -84.969 1.00 41.01 3037 LEU A C 1
ATOM 1155 O O . LEU A 1 162 ? 42.620 24.940 -84.465 1.00 41.08 3037 LEU A O 1
ATOM 1160 N N . GLY A 1 163 ? 41.214 24.178 -86.024 1.00 36.34 3038 GLY A N 1
ATOM 1161 C CA . GLY A 1 163 ? 40.980 25.497 -86.577 1.00 39.84 3038 GLY A CA 1
ATOM 1162 C C . GLY A 1 163 ? 39.810 26.166 -85.899 1.00 36.23 3038 GLY A C 1
ATOM 1163 O O . GLY A 1 163 ? 39.084 25.523 -85.155 1.00 37.80 3038 GLY A O 1
ATOM 1164 N N . ASN A 1 164 ? 39.644 27.458 -86.163 1.00 32.57 3039 ASN A N 1
ATOM 1165 C CA . ASN A 1 164 ? 38.486 28.196 -85.700 1.00 34.10 3039 ASN A CA 1
ATOM 1166 C C . ASN A 1 164 ? 37.231 27.789 -86.480 1.00 27.81 3039 ASN A C 1
ATOM 1167 O O . ASN A 1 164 ? 37.254 27.602 -87.688 1.00 31.80 3039 ASN A O 1
ATOM 1172 N N . GLN A 1 165 ? 36.112 27.695 -85.783 1.00 30.42 3040 GLN A N 1
ATOM 1173 C CA . GLN A 1 165 ? 34.882 27.181 -86.371 1.00 31.41 3040 GLN A CA 1
ATOM 1174 C C . GLN A 1 165 ? 35.053 25.878 -87.150 1.00 29.95 3040 GLN A C 1
ATOM 1175 O O . GLN A 1 165 ? 34.631 25.737 -88.299 1.00 33.80 3040 GLN A O 1
ATOM 1181 N N . SER A 1 166 ? 35.744 24.950 -86.488 1.00 31.27 3041 SER A N 1
ATOM 1182 C CA . SER A 1 166 ? 36.076 23.676 -87.074 1.00 30.12 3041 SER A CA 1
ATOM 1183 C C . SER A 1 166 ? 35.114 22.610 -86.467 1.00 29.02 3041 SER A C 1
ATOM 1184 O O . SER A 1 166 ? 34.702 22.694 -85.320 1.00 31.22 3041 SER A O 1
ATOM 1187 N N . ILE A 1 167 ? 34.783 21.615 -87.274 1.00 29.90 3042 ILE A N 1
ATOM 1188 C CA . ILE A 1 167 ? 33.908 20.552 -86.833 1.00 28.84 3042 ILE A CA 1
ATOM 1189 C C . ILE A 1 167 ? 34.527 19.210 -87.166 1.00 25.12 3042 ILE A C 1
ATOM 1190 O O . ILE A 1 167 ? 34.896 19.005 -88.282 1.00 29.65 3042 ILE A O 1
ATOM 1195 N N . SER A 1 168 ? 34.610 18.310 -86.175 1.00 27.37 3043 SER A N 1
ATOM 1196 C CA . SER A 1 168 ? 35.265 17.044 -86.383 1.00 26.60 3043 SER A CA 1
ATOM 1197 C C . SER A 1 168 ? 34.515 15.926 -85.677 1.00 23.67 3043 SER A C 1
ATOM 1198 O O . SER A 1 168 ? 34.591 15.804 -84.480 1.00 28.90 3043 SER A O 1
ATOM 1201 N N . ILE A 1 169 ? 33.805 15.124 -86.436 1.00 24.13 3044 ILE A N 1
ATOM 1202 C CA . ILE A 1 169 ? 32.933 14.133 -85.862 1.00 24.41 3044 ILE A CA 1
ATOM 1203 C C . ILE A 1 169 ? 33.289 12.779 -86.497 1.00 22.81 3044 ILE A C 1
ATOM 1204 O O . ILE A 1 169 ? 33.253 12.567 -87.720 1.00 28.92 3044 ILE A O 1
ATOM 1209 N N . GLY A 1 170 ? 33.642 11.872 -85.605 1.00 26.09 3045 GLY A N 1
ATOM 1210 C CA . GLY A 1 170 ? 34.073 10.551 -85.995 1.00 30.80 3045 GLY A CA 1
ATOM 1211 C C . GLY A 1 170 ? 35.429 10.178 -85.399 1.00 29.33 3045 GLY A C 1
ATOM 1212 O O . GLY A 1 170 ? 35.934 10.782 -84.449 1.00 30.82 3045 GLY A O 1
ATOM 1213 N N . THR A 1 171 ? 36.011 9.126 -85.950 1.00 31.24 3046 THR A N 1
ATOM 1214 C CA . THR A 1 171 ? 37.228 8.551 -85.302 1.00 32.32 3046 THR A CA 1
ATOM 1215 C C . THR A 1 171 ? 38.454 9.170 -85.938 1.00 28.57 3046 THR A C 1
ATOM 1216 O O . THR A 1 171 ? 38.680 9.009 -87.100 1.00 31.12 3046 THR A O 1
ATOM 1220 N N . GLY A 1 172 ? 39.237 9.847 -85.144 1.00 31.95 3047 GLY A N 1
ATOM 1221 C CA . GLY A 1 172 ? 40.567 10.345 -85.558 1.00 37.33 3047 GLY A CA 1
ATOM 1222 C C . GLY A 1 172 ? 40.591 11.323 -86.707 1.00 40.55 3047 GLY A C 1
ATOM 1223 O O . GLY A 1 172 ? 41.590 11.421 -87.375 1.00 37.75 3047 GLY A O 1
ATOM 1224 N N . ASN A 1 173 ? 39.495 12.048 -86.989 1.00 35.78 3048 ASN A N 1
ATOM 1225 C CA . ASN A 1 173 ? 39.637 13.167 -87.979 1.00 31.25 3048 ASN A CA 1
ATOM 1226 C C . ASN A 1 173 ? 40.350 14.325 -87.376 1.00 33.37 3048 ASN A C 1
ATOM 1227 O O . ASN A 1 173 ? 40.215 14.627 -86.185 1.00 32.53 3048 ASN A O 1
ATOM 1232 N N . LYS A 1 174 ? 41.067 15.039 -88.226 1.00 31.22 3049 LYS A N 1
ATOM 1233 C CA . LYS A 1 174 ? 41.818 16.167 -87.780 1.00 34.15 3049 LYS A CA 1
ATOM 1234 C C . LYS A 1 174 ? 41.493 17.309 -88.745 1.00 35.11 3049 LYS A C 1
ATOM 1235 O O . LYS A 1 174 ? 41.773 17.218 -89.916 1.00 35.48 3049 LYS A O 1
ATOM 1241 N N . VAL A 1 175 ? 40.849 18.337 -88.214 1.00 30.44 3050 VAL A N 1
ATOM 1242 C CA . VAL A 1 175 ? 40.452 19.524 -88.963 1.00 31.63 3050 VAL A CA 1
ATOM 1243 C C . VAL A 1 175 ? 41.226 20.742 -88.477 1.00 28.58 3050 VAL A C 1
ATOM 1244 O O . VAL A 1 175 ? 40.972 21.230 -87.408 1.00 29.01 3050 VAL A O 1
ATOM 1248 N N . THR A 1 176 ? 42.205 21.204 -89.291 1.00 33.67 3051 THR A N 1
ATOM 1249 C CA . THR A 1 176 ? 43.005 22.400 -88.969 1.00 32.88 3051 THR A CA 1
ATOM 1250 C C . THR A 1 176 ? 42.445 23.636 -89.661 1.00 32.32 3051 THR A C 1
ATOM 1251 O O . THR A 1 176 ? 42.594 24.707 -89.160 1.00 34.30 3051 THR A O 1
ATOM 1255 N N . GLY A 1 177 ? 41.778 23.462 -90.781 1.00 32.47 3052 GLY A N 1
ATOM 1256 C CA . GLY A 1 177 ? 41.179 24.595 -91.494 1.00 36.70 3052 GLY A CA 1
ATOM 1257 C C . GLY A 1 177 ? 40.198 25.346 -90.659 1.00 38.38 3052 GLY A C 1
ATOM 1258 O O . GLY A 1 177 ? 39.447 24.773 -89.873 1.00 36.01 3052 GLY A O 1
ATOM 1259 N N . ASP A 1 178 ? 40.189 26.653 -90.823 1.00 37.52 3053 ASP A N 1
ATOM 1260 C CA . ASP A 1 178 ? 39.129 27.448 -90.280 1.00 36.45 3053 ASP A CA 1
ATOM 1261 C C . ASP A 1 178 ? 37.832 27.280 -91.107 1.00 30.79 3053 ASP A C 1
ATOM 1262 O O . ASP A 1 178 ? 37.890 27.185 -92.317 1.00 29.88 3053 ASP A O 1
ATOM 1267 N N . HIS A 1 179 ? 36.710 27.281 -90.412 1.00 31.62 3054 HIS A N 1
ATOM 1268 C CA . HIS A 1 179 ? 35.341 27.246 -91.014 1.00 31.64 3054 HIS A CA 1
ATOM 1269 C C . HIS A 1 179 ? 35.210 25.984 -91.829 1.00 28.49 3054 HIS A C 1
ATOM 1270 O O . HIS A 1 179 ? 34.658 25.999 -92.944 1.00 30.57 3054 HIS A O 1
ATOM 1277 N N . SER A 1 180 ? 35.815 24.900 -91.297 1.00 27.95 3055 SER A N 1
ATOM 1278 C CA . SER A 1 180 ? 35.885 23.680 -92.009 1.00 28.28 3055 SER A CA 1
ATOM 1279 C C . SER A 1 180 ? 35.396 22.492 -91.187 1.00 24.73 3055 SER A C 1
ATOM 1280 O O . SER A 1 180 ? 35.229 22.577 -90.003 1.00 27.42 3055 SER A O 1
ATOM 1283 N N . GLY A 1 181 ? 35.143 21.374 -91.820 1.00 27.44 3056 GLY A N 1
ATOM 1284 C CA . GLY A 1 181 ? 34.836 20.196 -91.052 1.00 27.77 3056 GLY A CA 1
ATOM 1285 C C . GLY A 1 181 ? 34.938 18.881 -91.766 1.00 24.09 3056 GLY A C 1
ATOM 1286 O O . GLY A 1 181 ? 35.114 18.802 -92.991 1.00 29.01 3056 GLY A O 1
ATOM 1287 N N . ALA A 1 182 ? 34.850 17.825 -90.947 1.00 27.51 3057 ALA A N 1
ATOM 1288 C CA . ALA A 1 182 ? 34.980 16.436 -91.407 1.00 24.77 3057 ALA A CA 1
ATOM 1289 C C . ALA A 1 182 ? 34.068 15.532 -90.524 1.00 25.52 3057 ALA A C 1
ATOM 1290 O O . ALA A 1 182 ? 34.028 15.629 -89.295 1.00 29.98 3057 ALA A O 1
ATOM 1292 N N . ILE A 1 183 ? 33.264 14.759 -91.216 1.00 26.65 3058 ILE A N 1
ATOM 1293 C CA . ILE A 1 183 ? 32.447 13.718 -90.655 1.00 25.86 3058 ILE A CA 1
ATOM 1294 C C . ILE A 1 183 ? 32.871 12.423 -91.350 1.00 22.09 3058 ILE A C 1
ATOM 1295 O O . ILE A 1 183 ? 32.771 12.308 -92.584 1.00 25.07 3058 ILE A O 1
ATOM 1300 N N . GLY A 1 184 ? 33.256 11.464 -90.541 1.00 26.22 3059 GLY A N 1
ATOM 1301 C CA . GLY A 1 184 ? 33.778 10.209 -91.006 1.00 26.72 3059 GLY A CA 1
ATOM 1302 C C . GLY A 1 184 ? 34.859 9.689 -90.092 1.00 25.70 3059 GLY A C 1
ATOM 1303 O O . GLY A 1 184 ? 34.795 9.873 -88.896 1.00 30.79 3059 GLY A O 1
ATOM 1304 N N . ASP A 1 185 ? 35.820 8.941 -90.654 1.00 30.65 3060 ASP A N 1
ATOM 1305 C CA . ASP A 1 185 ? 36.910 8.465 -89.859 1.00 32.89 3060 ASP A CA 1
ATOM 1306 C C . ASP A 1 185 ? 38.270 8.637 -90.649 1.00 32.91 3060 ASP A C 1
ATOM 1307 O O . ASP A 1 185 ? 38.278 8.568 -91.847 1.00 33.72 3060 ASP A O 1
ATOM 1312 N N . GLY A 1 186 ? 39.353 8.964 -89.970 1.00 34.80 3061 GLY A N 1
ATOM 1313 C CA . GLY A 1 186 ? 40.689 8.985 -90.613 1.00 37.03 3061 GLY A CA 1
ATOM 1314 C C . GLY A 1 186 ? 40.890 10.104 -91.610 1.00 37.71 3061 GLY A C 1
ATOM 1315 O O . GLY A 1 186 ? 41.803 10.049 -92.397 1.00 33.31 3061 GLY A O 1
ATOM 1316 N N . THR A 1 187 ? 40.045 11.142 -91.601 1.00 33.88 3062 THR A N 1
ATOM 1317 C CA . THR A 1 187 ? 40.155 12.200 -92.602 1.00 32.90 3062 THR A CA 1
ATOM 1318 C C . THR A 1 187 ? 40.924 13.409 -92.042 1.00 28.87 3062 THR A C 1
ATOM 1319 O O . THR A 1 187 ? 40.858 13.747 -90.861 1.00 31.76 3062 THR A O 1
ATOM 1323 N N . ILE A 1 188 ? 41.621 14.103 -92.909 1.00 30.93 3063 ILE A N 1
ATOM 1324 C CA . ILE A 1 188 ? 42.285 15.331 -92.506 1.00 29.62 3063 ILE A CA 1
ATOM 1325 C C . ILE A 1 188 ? 41.800 16.449 -93.361 1.00 26.98 3063 ILE A C 1
ATOM 1326 O O . ILE A 1 188 ? 41.797 16.303 -94.524 1.00 32.07 3063 ILE A O 1
ATOM 1331 N N . VAL A 1 189 ? 41.444 17.582 -92.788 1.00 27.48 3064 VAL A N 1
ATOM 1332 C CA . VAL A 1 189 ? 41.028 18.695 -93.560 1.00 31.84 3064 VAL A CA 1
ATOM 1333 C C . VAL A 1 189 ? 41.855 19.884 -93.115 1.00 32.73 3064 VAL A C 1
ATOM 1334 O O . VAL A 1 189 ? 41.626 20.438 -91.998 1.00 33.81 3064 VAL A O 1
ATOM 1338 N N . ASN A 1 190 ? 42.771 20.292 -93.998 1.00 33.56 3065 ASN A N 1
ATOM 1339 C CA . ASN A 1 190 ? 43.576 21.518 -93.780 1.00 34.33 3065 ASN A CA 1
ATOM 1340 C C . ASN A 1 190 ? 43.072 22.766 -94.479 1.00 32.67 3065 ASN A C 1
ATOM 1341 O O . ASN A 1 190 ? 43.272 23.893 -93.993 1.00 36.05 3065 ASN A O 1
ATOM 1346 N N . GLY A 1 191 ? 42.462 22.591 -95.655 1.00 37.42 3066 GLY A N 1
ATOM 1347 C CA . GLY A 1 191 ? 41.683 23.653 -96.294 1.00 33.81 3066 GLY A CA 1
ATOM 1348 C C . GLY A 1 191 ? 40.758 24.389 -95.365 1.00 31.40 3066 GLY A C 1
ATOM 1349 O O . GLY A 1 191 ? 40.189 23.799 -94.479 1.00 37.30 3066 GLY A O 1
ATOM 1350 N N . ALA A 1 192 ? 40.618 25.692 -95.580 1.00 30.86 3067 ALA A N 1
ATOM 1351 C CA . ALA A 1 192 ? 39.632 26.508 -94.938 1.00 33.17 3067 ALA A CA 1
ATOM 1352 C C . ALA A 1 192 ? 38.334 26.488 -95.759 1.00 29.20 3067 ALA A C 1
ATOM 1353 O O . ALA A 1 192 ? 38.392 26.407 -96.959 1.00 33.12 3067 ALA A O 1
ATOM 1355 N N . ASN A 1 193 ? 37.200 26.649 -95.100 1.00 32.04 3068 ASN A N 1
ATOM 1356 C CA . ASN A 1 193 ? 35.894 26.628 -95.763 1.00 31.26 3068 ASN A CA 1
ATOM 1357 C C . ASN A 1 193 ? 35.676 25.355 -96.581 1.00 27.78 3068 ASN A C 1
ATOM 1358 O O . ASN A 1 193 ? 35.159 25.376 -97.674 1.00 28.84 3068 ASN A O 1
ATOM 1363 N N . SER A 1 194 ? 36.149 24.257 -96.044 1.00 25.88 3069 SER A N 1
ATOM 1364 C CA . SER A 1 194 ? 36.134 22.961 -96.784 1.00 29.87 3069 SER A CA 1
ATOM 1365 C C . SER A 1 194 ? 35.520 21.906 -95.899 1.00 27.19 3069 SER A C 1
ATOM 1366 O O . SER A 1 194 ? 35.696 21.978 -94.694 1.00 28.23 3069 SER A O 1
ATOM 1369 N N . TYR A 1 195 ? 34.751 20.989 -96.506 1.00 29.33 3070 TYR A N 1
ATOM 1370 C CA . TYR A 1 195 ? 34.046 19.949 -95.802 1.00 29.57 3070 TYR A CA 1
ATOM 1371 C C . TYR A 1 195 ? 34.207 18.575 -96.487 1.00 26.56 3070 TYR A C 1
ATOM 1372 O O . TYR A 1 195 ? 34.140 18.445 -97.707 1.00 28.59 3070 TYR A O 1
ATOM 1381 N N . SER A 1 196 ? 34.394 17.568 -95.641 1.00 27.29 3071 SER A N 1
ATOM 1382 C CA . SER A 1 196 ? 34.489 16.181 -96.049 1.00 27.55 3071 SER A CA 1
ATOM 1383 C C . SER A 1 196 ? 33.482 15.272 -95.300 1.00 23.26 3071 SER A C 1
ATOM 1384 O O . SER A 1 196 ? 33.418 15.255 -94.065 1.00 27.39 3071 SER A O 1
ATOM 1387 N N . VAL A 1 197 ? 32.747 14.482 -96.061 1.00 25.87 3072 VAL A N 1
ATOM 1388 C CA . VAL A 1 197 ? 31.950 13.360 -95.489 1.00 25.55 3072 VAL A CA 1
ATOM 1389 C C . VAL A 1 197 ? 32.554 12.101 -96.115 1.00 22.49 3072 VAL A C 1
ATOM 1390 O O . VAL A 1 197 ? 32.558 11.948 -97.345 1.00 28.76 3072 VAL A O 1
ATOM 1394 N N . GLY A 1 198 ? 33.083 11.235 -95.264 1.00 27.37 3073 GLY A N 1
ATOM 1395 C CA . GLY A 1 198 ? 33.740 10.009 -95.719 1.00 30.12 3073 GLY A CA 1
ATOM 1396 C C . GLY A 1 198 ? 35.049 9.773 -94.976 1.00 27.47 3073 GLY A C 1
ATOM 1397 O O . GLY A 1 198 ? 35.371 10.467 -93.989 1.00 30.40 3073 GLY A O 1
ATOM 1398 N N . ASN A 1 199 ? 35.802 8.792 -95.491 1.00 29.43 3074 ASN A N 1
ATOM 1399 C CA . ASN A 1 199 ? 36.909 8.137 -94.737 1.00 32.20 3074 ASN A CA 1
ATOM 1400 C C . ASN A 1 199 ? 38.206 8.270 -95.495 1.00 27.04 3074 ASN A C 1
ATOM 1401 O O . ASN A 1 199 ? 38.219 8.159 -96.713 1.00 28.41 3074 ASN A O 1
ATOM 1406 N N . ASN A 1 200 ? 39.266 8.468 -94.747 1.00 34.12 3075 ASN A N 1
ATOM 1407 C CA . ASN A 1 200 ? 40.656 8.525 -95.256 1.00 35.26 3075 ASN A CA 1
ATOM 1408 C C . ASN A 1 200 ? 40.840 9.539 -96.363 1.00 35.24 3075 ASN A C 1
ATOM 1409 O O . ASN A 1 200 ? 41.516 9.309 -97.380 1.00 32.02 3075 ASN A O 1
ATOM 1414 N N . ASN A 1 201 ? 40.179 10.682 -96.192 1.00 31.04 3076 ASN A N 1
ATOM 1415 C CA . ASN A 1 201 ? 40.335 11.774 -97.186 1.00 30.48 3076 ASN A CA 1
ATOM 1416 C C . ASN A 1 201 ? 41.403 12.687 -96.696 1.00 27.94 3076 ASN A C 1
ATOM 1417 O O . ASN A 1 201 ? 41.639 12.795 -95.496 1.00 32.36 3076 ASN A O 1
ATOM 1422 N N . GLN A 1 202 ? 42.049 13.354 -97.635 1.00 30.88 3077 GLN A N 1
ATOM 1423 C CA . GLN A 1 202 ? 42.928 14.462 -97.316 1.00 35.86 3077 GLN A CA 1
ATOM 1424 C C . GLN A 1 202 ? 42.606 15.719 -98.140 1.00 32.17 3077 GLN A C 1
ATOM 1425 O O . GLN A 1 202 ? 42.771 15.695 -99.379 1.00 31.44 3077 GLN A O 1
ATOM 1431 N N . VAL A 1 203 ? 42.167 16.799 -97.461 1.00 29.16 3078 VAL A N 1
ATOM 1432 C CA . VAL A 1 203 ? 41.591 17.964 -98.137 1.00 29.48 3078 VAL A CA 1
ATOM 1433 C C . VAL A 1 203 ? 42.490 19.175 -97.823 1.00 30.07 3078 VAL A C 1
ATOM 1434 O O . VAL A 1 203 ? 42.447 19.760 -96.743 1.00 30.93 3078 VAL A O 1
ATOM 1438 N N . LEU A 1 204 ? 43.387 19.464 -98.750 1.00 34.41 3079 LEU A N 1
ATOM 1439 C CA . LEU A 1 204 ? 44.446 20.494 -98.503 1.00 35.13 3079 LEU A CA 1
ATOM 1440 C C . LEU A 1 204 ? 43.976 21.849 -98.990 1.00 38.91 3079 LEU A C 1
ATOM 1441 O O . LEU A 1 204 ? 44.485 22.873 -98.543 1.00 40.55 3079 LEU A O 1
ATOM 1446 N N . THR A 1 205 ? 42.935 21.856 -99.848 1.00 33.60 3080 THR A N 1
ATOM 1447 C CA . THR A 1 205 ? 42.506 23.072 -100.538 1.00 34.93 3080 THR A CA 1
ATOM 1448 C C . THR A 1 205 ? 41.302 23.689 -99.875 1.00 35.98 3080 THR A C 1
ATOM 1449 O O . THR A 1 205 ? 40.547 23.041 -99.094 1.00 35.56 3080 THR A O 1
ATOM 1453 N N . ASP A 1 206 ? 41.111 24.951 -100.180 1.00 34.16 3081 ASP A N 1
ATOM 1454 C CA . ASP A 1 206 ? 40.038 25.747 -99.643 1.00 31.36 3081 ASP A CA 1
ATOM 1455 C C . ASP A 1 206 ? 38.741 25.594 -100.461 1.00 30.85 3081 ASP A C 1
ATOM 1456 O O . ASP A 1 206 ? 38.753 25.217 -101.615 1.00 33.10 3081 ASP A O 1
ATOM 1461 N N . ASP A 1 207 ? 37.623 25.938 -99.825 1.00 31.05 3082 ASP A N 1
ATOM 1462 C CA . ASP A 1 207 ? 36.288 25.886 -100.543 1.00 32.43 3082 ASP A CA 1
ATOM 1463 C C . ASP A 1 207 ? 36.118 24.618 -101.324 1.00 28.83 3082 ASP A C 1
ATOM 1464 O O . ASP A 1 207 ? 35.607 24.634 -102.457 1.00 31.19 3082 ASP A O 1
ATOM 1469 N N . THR A 1 208 ? 36.540 23.517 -100.684 1.00 27.93 3083 THR A N 1
ATOM 1470 C CA . THR A 1 208 ? 36.547 22.189 -101.258 1.00 27.68 3083 THR A CA 1
ATOM 1471 C C . THR A 1 208 ? 35.574 21.264 -100.452 1.00 25.50 3083 THR A C 1
ATOM 1472 O O . THR A 1 208 ? 35.489 21.357 -99.250 1.00 26.09 3083 THR A O 1
ATOM 1476 N N . PHE A 1 209 ? 34.836 20.462 -101.182 1.00 29.06 3084 PHE A N 1
ATOM 1477 C CA . PHE A 1 209 ? 33.867 19.542 -100.624 1.00 30.58 3084 PHE A CA 1
ATOM 1478 C C . PHE A 1 209 ? 34.115 18.182 -101.164 1.00 28.08 3084 PHE A C 1
ATOM 1479 O O . PHE A 1 209 ? 34.267 18.011 -102.368 1.00 33.01 3084 PHE A O 1
ATOM 1487 N N . VAL A 1 210 ? 34.101 17.212 -100.255 1.00 29.29 3085 VAL A N 1
ATOM 1488 C CA . VAL A 1 210 ? 34.310 15.837 -100.589 1.00 28.31 3085 VAL A CA 1
ATOM 1489 C C . VAL A 1 210 ? 33.200 15.014 -99.944 1.00 29.68 3085 VAL A C 1
ATOM 1490 O O . VAL A 1 210 ? 32.933 15.127 -98.739 1.00 29.75 3085 VAL A O 1
ATOM 1494 N N . LEU A 1 211 ? 32.579 14.206 -100.769 1.00 29.83 3086 LEU A N 1
ATOM 1495 C CA . LEU A 1 211 ? 31.563 13.199 -100.322 1.00 29.74 3086 LEU A CA 1
ATOM 1496 C C . LEU A 1 211 ? 32.087 11.903 -100.964 1.00 25.65 3086 LEU A C 1
ATOM 1497 O O . LEU A 1 211 ? 31.800 11.607 -102.128 1.00 31.64 3086 LEU A O 1
ATOM 1502 N N . GLY A 1 212 ? 32.909 11.177 -100.226 1.00 30.36 3087 GLY A N 1
ATOM 1503 C CA . GLY A 1 212 ? 33.685 10.122 -100.819 1.00 30.80 3087 GLY A CA 1
ATOM 1504 C C . GLY A 1 212 ? 34.687 9.580 -99.842 1.00 29.73 3087 GLY A C 1
ATOM 1505 O O . GLY A 1 212 ? 34.766 10.069 -98.736 1.00 29.92 3087 GLY A O 1
ATOM 1506 N N . ASN A 1 213 ? 35.384 8.492 -100.219 1.00 33.47 3088 ASN A N 1
ATOM 1507 C CA . ASN A 1 213 ? 36.449 7.919 -99.364 1.00 31.66 3088 ASN A CA 1
ATOM 1508 C C . ASN A 1 213 ? 37.712 7.914 -100.194 1.00 30.76 3088 ASN A C 1
ATOM 1509 O O . ASN A 1 213 ? 37.641 7.933 -101.413 1.00 32.44 3088 ASN A O 1
ATOM 1514 N N . ASN A 1 214 ? 38.843 7.895 -99.504 1.00 32.07 3089 ASN A N 1
ATOM 1515 C CA . ASN A 1 214 ? 40.137 7.786 -100.131 1.00 35.41 3089 ASN A CA 1
ATOM 1516 C C . ASN A 1 214 ? 40.378 8.865 -101.130 1.00 36.25 3089 ASN A C 1
ATOM 1517 O O . ASN A 1 214 ? 41.129 8.676 -102.088 1.00 35.79 3089 ASN A O 1
ATOM 1522 N N . VAL A 1 215 ? 39.832 10.049 -100.866 1.00 32.08 3090 VAL A N 1
ATOM 1523 C CA . VAL A 1 215 ? 40.105 11.177 -101.752 1.00 34.33 3090 VAL A CA 1
ATOM 1524 C C . VAL A 1 215 ? 41.276 12.015 -101.229 1.00 36.76 3090 VAL A C 1
ATOM 1525 O O . VAL A 1 215 ? 41.263 12.455 -100.089 1.00 35.75 3090 VAL A O 1
ATOM 1529 N N . THR A 1 216 ? 42.303 12.229 -102.065 1.00 37.69 3091 THR A N 1
ATOM 1530 C CA . THR A 1 216 ? 43.444 13.040 -101.645 1.00 32.89 3091 THR A CA 1
ATOM 1531 C C . THR A 1 216 ? 43.857 14.142 -102.617 1.00 34.15 3091 THR A C 1
ATOM 1532 O O . THR A 1 216 ? 44.615 15.001 -102.243 1.00 35.69 3091 THR A O 1
ATOM 1536 N N . LYS A 1 217 ? 43.348 14.139 -103.853 1.00 36.43 3092 LYS A N 1
ATOM 1537 C CA . LYS A 1 217 ? 43.641 15.169 -104.835 1.00 36.49 3092 LYS A CA 1
ATOM 1538 C C . LYS A 1 217 ? 42.419 16.071 -105.017 1.00 37.61 3092 LYS A C 1
ATOM 1539 O O . LYS A 1 217 ? 41.343 15.608 -105.420 1.00 33.40 3092 LYS A O 1
ATOM 1545 N N . THR A 1 218 ? 42.596 17.345 -104.719 1.00 32.06 3093 THR A N 1
ATOM 1546 C CA . THR A 1 218 ? 41.544 18.331 -104.800 1.00 35.41 3093 THR A CA 1
ATOM 1547 C C . THR A 1 218 ? 42.137 19.636 -105.352 1.00 36.84 3093 THR A C 1
ATOM 1548 O O . THR A 1 218 ? 43.354 19.826 -105.368 1.00 35.32 3093 THR A O 1
ATOM 1552 N N . ILE A 1 219 ? 41.261 20.506 -105.812 1.00 32.40 3094 ILE A N 1
ATOM 1553 C CA . ILE A 1 219 ? 41.585 21.849 -106.248 1.00 34.10 3094 ILE A CA 1
ATOM 1554 C C . ILE A 1 219 ? 40.700 22.775 -105.495 1.00 36.57 3094 ILE A C 1
ATOM 1555 O O . ILE A 1 219 ? 39.540 22.465 -105.292 1.00 34.98 3094 ILE A O 1
ATOM 1560 N N . ALA A 1 220 ? 41.171 23.980 -105.157 1.00 31.23 3095 ALA A N 1
ATOM 1561 C CA . ALA A 1 220 ? 40.280 24.914 -104.501 1.00 32.09 3095 ALA A CA 1
ATOM 1562 C C . ALA A 1 220 ? 39.003 25.135 -105.304 1.00 31.67 3095 ALA A C 1
ATOM 1563 O O . ALA A 1 220 ? 39.032 25.294 -106.533 1.00 33.98 3095 ALA A O 1
ATOM 1565 N N . GLY A 1 221 ? 37.888 25.212 -104.591 1.00 30.65 3096 GLY A N 1
ATOM 1566 C CA . GLY A 1 221 ? 36.593 25.395 -105.254 1.00 33.96 3096 GLY A CA 1
ATOM 1567 C C . GLY A 1 221 ? 36.008 24.087 -105.786 1.00 32.80 3096 GLY A C 1
ATOM 1568 O O . GLY A 1 221 ? 34.849 24.049 -106.208 1.00 33.48 3096 GLY A O 1
ATOM 1569 N N . SER A 1 222 ? 36.760 22.998 -105.679 1.00 30.91 3097 SER A N 1
ATOM 1570 C CA . SER A 1 222 ? 36.310 21.707 -106.222 1.00 31.49 3097 SER A CA 1
ATOM 1571 C C . SER A 1 222 ? 35.279 20.927 -105.325 1.00 29.80 3097 SER A C 1
ATOM 1572 O O . SER A 1 222 ? 35.130 21.171 -104.109 1.00 28.52 3097 SER A O 1
ATOM 1575 N N . VAL A 1 223 ? 34.625 19.989 -105.993 1.00 29.05 3098 VAL A N 1
ATOM 1576 C CA . VAL A 1 223 ? 33.742 19.030 -105.344 1.00 31.91 3098 VAL A CA 1
ATOM 1577 C C . VAL A 1 223 ? 34.055 17.629 -105.827 1.00 30.70 3098 VAL A C 1
ATOM 1578 O O . VAL A 1 223 ? 33.961 17.319 -107.023 1.00 34.55 3098 VAL A O 1
ATOM 1582 N N . VAL A 1 224 ? 34.378 16.760 -104.903 1.00 30.93 3099 VAL A N 1
ATOM 1583 C CA . VAL A 1 224 ? 34.813 15.432 -105.297 1.00 28.77 3099 VAL A CA 1
ATOM 1584 C C . VAL A 1 224 ? 33.798 14.444 -104.764 1.00 31.16 3099 VAL A C 1
ATOM 1585 O O . VAL A 1 224 ? 33.521 14.366 -103.539 1.00 31.64 3099 VAL A O 1
ATOM 1589 N N . LEU A 1 225 ? 33.285 13.666 -105.684 1.00 29.16 3100 LEU A N 1
ATOM 1590 C CA . LEU A 1 225 ? 32.180 12.753 -105.402 1.00 31.01 3100 LEU A CA 1
ATOM 1591 C C . LEU A 1 225 ? 32.673 11.323 -105.679 1.00 28.96 3100 LEU A C 1
ATOM 1592 O O . LEU A 1 225 ? 33.018 10.980 -106.836 1.00 26.88 3100 LEU A O 1
ATOM 1597 N N . GLY A 1 226 ? 32.709 10.544 -104.594 1.00 30.22 3101 GLY A N 1
ATOM 1598 C CA . GLY A 1 226 ? 32.859 9.095 -104.627 1.00 28.83 3101 GLY A CA 1
ATOM 1599 C C . GLY A 1 226 ? 34.239 8.548 -104.302 1.00 31.37 3101 GLY A C 1
ATOM 1600 O O . GLY A 1 226 ? 35.267 9.299 -104.303 1.00 27.93 3101 GLY A O 1
ATOM 1601 N N . ASN A 1 227 ? 34.242 7.227 -104.035 1.00 29.30 3102 ASN A N 1
ATOM 1602 C CA . ASN A 1 227 ? 35.448 6.488 -103.603 1.00 34.05 3102 ASN A CA 1
ATOM 1603 C C . ASN A 1 227 ? 36.488 6.613 -104.701 1.00 32.86 3102 ASN A C 1
ATOM 1604 O O . ASN A 1 227 ? 36.182 6.312 -105.867 1.00 36.84 3102 ASN A O 1
ATOM 1609 N N . GLY A 1 228 ? 37.653 7.177 -104.346 1.00 35.84 3103 GLY A N 1
ATOM 1610 C CA . GLY A 1 228 ? 38.809 7.264 -105.253 1.00 36.62 3103 GLY A CA 1
ATOM 1611 C C . GLY A 1 228 ? 38.810 8.345 -106.300 1.00 38.40 3103 GLY A C 1
ATOM 1612 O O . GLY A 1 228 ? 39.693 8.386 -107.150 1.00 36.72 3103 GLY A O 1
ATOM 1613 N N . SER A 1 229 ? 37.804 9.224 -106.298 1.00 34.89 3104 SER A N 1
ATOM 1614 C CA . SER A 1 229 ? 37.760 10.285 -107.267 1.00 31.28 3104 SER A CA 1
ATOM 1615 C C . SER A 1 229 ? 38.840 11.334 -106.908 1.00 30.22 3104 SER A C 1
ATOM 1616 O O . SER A 1 229 ? 39.382 11.360 -105.800 1.00 33.06 3104 SER A O 1
ATOM 1619 N N . ALA A 1 230 ? 39.147 12.179 -107.867 1.00 32.64 3105 ALA A N 1
ATOM 1620 C CA . ALA A 1 230 ? 40.274 13.096 -107.782 1.00 32.15 3105 ALA A CA 1
ATOM 1621 C C . ALA A 1 230 ? 39.938 14.275 -108.642 1.00 29.86 3105 ALA A C 1
ATOM 1622 O O . ALA A 1 230 ? 39.559 14.096 -109.822 1.00 35.21 3105 ALA A O 1
ATOM 1624 N N . ALA A 1 231 ? 40.033 15.465 -108.058 1.00 32.29 3106 ALA A N 1
ATOM 1625 C CA . ALA A 1 231 ? 39.897 16.704 -108.811 1.00 32.20 3106 ALA A CA 1
ATOM 1626 C C . ALA A 1 231 ? 41.310 17.224 -109.058 1.00 40.20 3106 ALA A C 1
ATOM 1627 O O . ALA A 1 231 ? 42.020 17.511 -108.097 1.00 34.56 3106 ALA A O 1
ATOM 1629 N N . THR A 1 232 ? 41.680 17.372 -110.322 1.00 38.58 3107 THR A N 1
ATOM 1630 C CA . THR A 1 232 ? 43.025 17.824 -110.666 1.00 42.94 3107 THR A CA 1
ATOM 1631 C C . THR A 1 232 ? 43.000 19.015 -111.603 1.00 46.43 3107 THR A C 1
ATOM 1632 O O . THR A 1 232 ? 44.048 19.456 -111.985 1.00 41.52 3107 THR A O 1
ATOM 1636 N N . THR A 1 233 ? 41.816 19.591 -111.895 1.00 40.29 3108 THR A N 1
ATOM 1637 C CA . THR A 1 233 ? 41.711 20.665 -112.825 1.00 41.23 3108 THR A CA 1
ATOM 1638 C C . THR A 1 233 ? 40.816 21.741 -112.245 1.00 45.17 3108 THR A C 1
ATOM 1639 O O . THR A 1 233 ? 39.863 21.465 -111.452 1.00 39.11 3108 THR A O 1
ATOM 1643 N N . GLY A 1 234 ? 41.128 22.977 -112.635 1.00 40.80 3109 GLY A N 1
ATOM 1644 C CA . GLY A 1 234 ? 40.364 24.123 -112.191 1.00 39.00 3109 GLY A CA 1
ATOM 1645 C C . GLY A 1 234 ? 39.967 25.025 -113.314 1.00 35.93 3109 GLY A C 1
ATOM 1646 O O . GLY A 1 234 ? 39.541 24.568 -114.362 1.00 40.31 3109 GLY A O 1
ATOM 1647 N N . ALA A 1 235 ? 40.073 26.329 -113.037 1.00 41.51 3110 ALA A N 1
ATOM 1648 C CA . ALA A 1 235 ? 39.744 27.427 -113.961 1.00 42.07 3110 ALA A CA 1
ATOM 1649 C C . ALA A 1 235 ? 40.574 27.386 -115.255 1.00 42.34 3110 ALA A C 1
ATOM 1650 O O . ALA A 1 235 ? 41.732 26.918 -115.261 1.00 39.13 3110 ALA A O 1
ATOM 1652 N N . GLY A 1 236 ? 39.975 27.888 -116.342 1.00 45.17 3111 GLY A N 1
ATOM 1653 C CA . GLY A 1 236 ? 40.703 28.184 -117.585 1.00 41.54 3111 GLY A CA 1
ATOM 1654 C C . GLY A 1 236 ? 40.966 27.028 -118.506 1.00 47.05 3111 GLY A C 1
ATOM 1655 O O . GLY A 1 236 ? 41.861 27.115 -119.331 1.00 42.11 3111 GLY A O 1
ATOM 1656 N N . GLU A 1 237 ? 40.200 25.933 -118.370 1.00 44.64 3112 GLU A N 1
ATOM 1657 C CA . GLU A 1 237 ? 40.303 24.808 -119.292 1.00 43.49 3112 GLU A CA 1
ATOM 1658 C C . GLU A 1 237 ? 39.439 25.118 -120.507 1.00 46.89 3112 GLU A C 1
ATOM 1659 O O . GLU A 1 237 ? 38.192 25.339 -120.420 1.00 42.95 3112 GLU A O 1
ATOM 1665 N N . ALA A 1 238 ? 40.119 25.198 -121.645 1.00 48.88 3113 ALA A N 1
ATOM 1666 C CA . ALA A 1 238 ? 39.472 25.489 -122.896 1.00 48.64 3113 ALA A CA 1
ATOM 1667 C C . ALA A 1 238 ? 38.712 24.233 -123.297 1.00 44.97 3113 ALA A C 1
ATOM 1668 O O . ALA A 1 238 ? 39.257 23.155 -123.337 1.00 35.63 3113 ALA A O 1
ATOM 1670 N N . GLY A 1 239 ? 37.441 24.390 -123.618 1.00 44.33 3114 GLY A N 1
ATOM 1671 C CA . GLY A 1 239 ? 36.635 23.242 -123.910 1.00 45.41 3114 GLY A CA 1
ATOM 1672 C C . GLY A 1 239 ? 37.089 22.695 -125.237 1.00 49.21 3114 GLY A C 1
ATOM 1673 O O . GLY A 1 239 ? 37.729 23.378 -126.022 1.00 54.27 3114 GLY A O 1
ATOM 1674 N N . TYR A 1 240 ? 36.790 21.437 -125.458 1.00 46.76 3115 TYR A N 1
ATOM 1675 C CA . TYR A 1 240 ? 36.930 20.834 -126.735 1.00 51.04 3115 TYR A CA 1
ATOM 1676 C C . TYR A 1 240 ? 36.028 21.569 -127.725 1.00 58.10 3115 TYR A C 1
ATOM 1677 O O . TYR A 1 240 ? 34.810 21.844 -127.452 1.00 45.63 3115 TYR A O 1
ATOM 1686 N N . ALA A 1 241 ? 36.630 21.899 -128.871 1.00 51.01 3116 ALA A N 1
ATOM 1687 C CA . ALA A 1 241 ? 35.888 22.566 -129.935 1.00 62.61 3116 ALA A CA 1
ATOM 1688 C C . ALA A 1 241 ? 36.280 22.003 -131.305 1.00 68.69 3116 ALA A C 1
ATOM 1689 O O . ALA A 1 241 ? 37.452 21.675 -131.541 1.00 76.53 3116 ALA A O 1
ATOM 1691 N N . LEU A 1 242 ? 35.297 21.854 -132.190 1.00 68.34 3117 LEU A N 1
ATOM 1692 C CA . LEU A 1 242 ? 35.576 21.658 -133.621 1.00 75.86 3117 LEU A CA 1
ATOM 1693 C C . LEU A 1 242 ? 36.322 22.870 -134.179 1.00 76.37 3117 LEU A C 1
ATOM 1694 O O . LEU A 1 242 ? 35.883 24.016 -134.041 1.00 87.81 3117 LEU A O 1
ATOM 1699 N N . SER A 1 243 ? 37.458 22.606 -134.800 1.00 84.61 3118 SER A N 1
ATOM 1700 C CA . SER A 1 243 ? 38.239 23.646 -135.456 1.00 89.10 3118 SER A CA 1
ATOM 1701 C C . SER A 1 243 ? 37.466 24.185 -136.676 1.00 87.62 3118 SER A C 1
ATOM 1702 O O . SER A 1 243 ? 37.583 25.367 -137.007 1.00 88.05 3118 SER A O 1
ATOM 1705 N N . VAL A 1 244 ? 36.667 23.311 -137.310 1.00 87.91 3119 VAL A N 1
ATOM 1706 C CA . VAL A 1 244 ? 35.706 23.701 -138.365 1.00 86.29 3119 VAL A CA 1
ATOM 1707 C C . VAL A 1 244 ? 34.484 24.490 -137.849 1.00 82.10 3119 VAL A C 1
ATOM 1708 O O . VAL A 1 244 ? 33.540 24.683 -138.601 1.00 80.54 3119 VAL A O 1
ATOM 1712 N N . ALA A 1 245 ? 34.486 24.937 -136.588 1.00 88.75 3120 ALA A N 1
ATOM 1713 C CA . ALA A 1 245 ? 33.346 25.682 -136.016 1.00 88.80 3120 ALA A CA 1
ATOM 1714 C C . ALA A 1 245 ? 33.414 27.187 -136.284 1.00 83.80 3120 ALA A C 1
ATOM 1715 O O . ALA A 1 245 ? 34.497 27.772 -136.401 1.00 78.20 3120 ALA A O 1
ATOM 1717 N N . THR A 1 246 ? 32.239 27.814 -136.321 1.00 81.10 3121 THR A N 1
ATOM 1718 C CA . THR A 1 246 ? 32.126 29.234 -136.614 1.00 67.54 3121 THR A CA 1
ATOM 1719 C C . THR A 1 246 ? 32.688 30.043 -135.459 1.00 70.50 3121 THR A C 1
ATOM 1720 O O . THR A 1 246 ? 32.918 29.514 -134.379 1.00 72.03 3121 THR A O 1
ATOM 1724 N N . ASN A 1 247 ? 32.876 31.338 -135.674 1.00 73.02 3122 ASN A N 1
ATOM 1725 C CA . ASN A 1 247 ? 33.384 32.214 -134.620 1.00 70.86 3122 ASN A CA 1
ATOM 1726 C C . ASN A 1 247 ? 32.413 32.399 -133.453 1.00 61.25 3122 ASN A C 1
ATOM 1727 O O . ASN A 1 247 ? 32.842 32.291 -132.317 1.00 55.45 3122 ASN A O 1
ATOM 1732 N N . ALA A 1 248 ? 31.122 32.659 -133.717 1.00 59.17 3123 ALA A N 1
ATOM 1733 C CA . ALA A 1 248 ? 30.124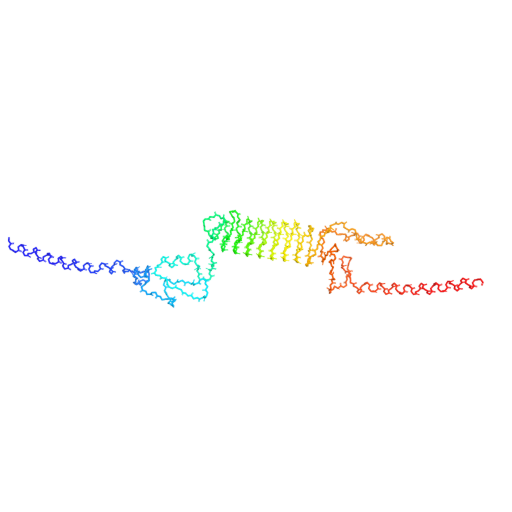 32.754 -132.631 1.00 56.93 3123 ALA A CA 1
ATOM 1734 C C . ALA A 1 248 ? 30.042 31.448 -131.790 1.00 60.89 3123 ALA A C 1
ATOM 1735 O O . ALA A 1 248 ? 29.893 31.506 -130.553 1.00 50.24 3123 ALA A O 1
ATOM 1737 N N . ASP A 1 249 ? 30.146 30.290 -132.448 1.00 52.58 3124 ASP A N 1
ATOM 1738 C CA . ASP A 1 249 ? 30.047 29.007 -131.726 1.00 56.78 3124 ASP A CA 1
ATOM 1739 C C . ASP A 1 249 ? 31.245 28.702 -130.884 1.00 54.23 3124 ASP A C 1
ATOM 1740 O O . ASP A 1 249 ? 31.108 28.068 -129.818 1.00 53.96 3124 ASP A O 1
ATOM 1745 N N . LYS A 1 250 ? 32.421 29.132 -131.336 1.00 49.68 3125 LYS A N 1
ATOM 1746 C CA . LYS A 1 250 ? 33.585 28.990 -130.504 1.00 59.96 3125 LYS A CA 1
ATOM 1747 C C . LYS A 1 250 ? 33.518 29.896 -129.269 1.00 61.20 3125 LYS A C 1
ATOM 1748 O O . LYS A 1 250 ? 33.938 29.463 -128.181 1.00 51.96 3125 LYS A O 1
ATOM 1754 N N . ALA A 1 251 ? 32.952 31.106 -129.401 1.00 53.78 3126 ALA A N 1
ATOM 1755 C CA . ALA A 1 251 ? 32.842 31.976 -128.236 1.00 50.55 3126 ALA A CA 1
ATOM 1756 C C . ALA A 1 251 ? 31.802 31.504 -127.249 1.00 49.88 3126 ALA A C 1
ATOM 1757 O O . ALA A 1 251 ? 31.930 31.761 -126.054 1.00 50.70 3126 ALA A O 1
ATOM 1759 N N . ALA A 1 252 ? 30.744 30.863 -127.724 1.00 47.46 3127 ALA A N 1
ATOM 1760 C CA . ALA A 1 252 ? 29.741 30.337 -126.804 1.00 42.76 3127 ALA A CA 1
ATOM 1761 C C . ALA A 1 252 ? 30.365 29.296 -125.943 1.00 38.25 3127 ALA A C 1
ATOM 1762 O O . ALA A 1 252 ? 30.175 29.321 -124.719 1.00 47.64 3127 ALA A O 1
ATOM 1764 N N . ILE A 1 253 ? 31.143 28.400 -126.537 1.00 41.08 3128 ILE A N 1
ATOM 1765 C CA . ILE A 1 253 ? 31.947 27.446 -125.767 1.00 43.52 3128 ILE A CA 1
ATOM 1766 C C . ILE A 1 253 ? 32.904 28.160 -124.804 1.00 45.71 3128 ILE A C 1
ATOM 1767 O O . ILE A 1 253 ? 32.887 27.955 -123.558 1.00 41.53 3128 ILE A O 1
ATOM 1772 N N . THR A 1 254 ? 33.777 28.993 -125.357 1.00 38.87 3129 THR A N 1
ATOM 1773 C CA . THR A 1 254 ? 34.655 29.821 -124.513 1.00 37.29 3129 THR A CA 1
ATOM 1774 C C . THR A 1 254 ? 33.947 30.556 -123.377 1.00 34.85 3129 THR A C 1
ATOM 1775 O O . THR A 1 254 ? 34.464 30.582 -122.258 1.00 40.72 3129 THR A O 1
ATOM 1779 N N . LYS A 1 255 ? 32.731 31.060 -123.596 1.00 41.91 3130 LYS A N 1
ATOM 1780 C CA . LYS A 1 255 ? 31.988 31.687 -122.497 1.00 47.23 3130 LYS A CA 1
ATOM 1781 C C . LYS A 1 255 ? 31.743 30.756 -121.270 1.00 43.55 3130 LYS A C 1
ATOM 1782 O O . LYS A 1 255 ? 31.563 31.231 -120.154 1.00 42.78 3130 LYS A O 1
ATOM 1788 N N . THR A 1 256 ? 31.731 29.445 -121.473 1.00 43.46 3131 THR A N 1
ATOM 1789 C CA . THR A 1 256 ? 31.421 28.511 -120.390 1.00 37.08 3131 THR A CA 1
ATOM 1790 C C . THR A 1 256 ? 32.722 27.948 -119.782 1.00 38.41 3131 THR A C 1
ATOM 1791 O O . THR A 1 256 ? 32.717 26.979 -119.017 1.00 37.48 3131 THR A O 1
ATOM 1795 N N . THR A 1 257 ? 33.863 28.547 -120.109 1.00 39.66 3132 THR A N 1
ATOM 1796 C CA . THR A 1 257 ? 35.145 28.013 -119.669 1.00 35.81 3132 THR A CA 1
ATOM 1797 C C . THR A 1 257 ? 35.115 27.996 -118.140 1.00 39.71 3132 THR A C 1
ATOM 1798 O O . THR A 1 257 ? 34.606 28.940 -117.499 1.00 37.89 3132 THR A O 1
ATOM 1802 N N . SER A 1 258 ? 35.632 26.917 -117.568 1.00 38.96 3133 SER A N 1
ATOM 1803 C CA . SER A 1 258 ? 35.728 26.761 -116.124 1.00 39.58 3133 SER A CA 1
ATOM 1804 C C . SER A 1 258 ? 36.320 27.957 -115.360 1.00 43.34 3133 SER A C 1
ATOM 1805 O O . SER A 1 258 ? 37.315 28.602 -115.797 1.00 41.04 3133 SER A O 1
ATOM 1808 N N . SER A 1 259 ? 35.716 28.208 -114.196 1.00 41.36 3134 SER A N 1
ATOM 1809 C CA . SER A 1 259 ? 36.025 29.359 -113.318 1.00 37.85 3134 SER A CA 1
ATOM 1810 C C . SER A 1 259 ? 36.706 28.923 -112.033 1.00 35.30 3134 SER A C 1
ATOM 1811 O O . SER A 1 259 ? 37.272 29.747 -111.318 1.00 34.24 3134 SER A O 1
ATOM 1814 N N . THR A 1 260 ? 36.730 27.618 -111.725 1.00 35.11 3135 THR A N 1
ATOM 1815 C CA . THR A 1 260 ? 37.197 27.169 -110.402 1.00 36.68 3135 THR A CA 1
ATOM 1816 C C . THR A 1 260 ? 37.312 25.636 -110.439 1.00 34.14 3135 THR A C 1
ATOM 1817 O O . THR A 1 260 ? 37.159 25.055 -111.504 1.00 33.23 3135 THR A O 1
ATOM 1821 N N . GLY A 1 261 ? 37.594 25.028 -109.288 1.00 34.46 3136 GLY A N 1
ATOM 1822 C CA . GLY A 1 261 ? 37.857 23.577 -109.206 1.00 36.98 3136 GLY A CA 1
ATOM 1823 C C . GLY A 1 261 ? 36.659 22.821 -109.734 1.00 30.60 3136 GLY A C 1
ATOM 1824 O O . GLY A 1 261 ? 35.507 23.274 -109.556 1.00 30.93 3136 GLY A O 1
ATOM 1825 N N . ALA A 1 262 ? 36.975 21.715 -110.371 1.00 31.63 3137 ALA A N 1
ATOM 1826 C CA . ALA A 1 262 ? 36.022 20.802 -111.006 1.00 32.35 3137 ALA A CA 1
ATOM 1827 C C . ALA A 1 262 ? 35.088 20.093 -110.032 1.00 32.94 3137 ALA A C 1
ATOM 1828 O O . ALA A 1 262 ? 35.391 19.958 -108.834 1.00 32.34 3137 ALA A O 1
ATOM 1830 N N . VAL A 1 263 ? 33.978 19.576 -110.583 1.00 28.67 3138 VAL A N 1
ATOM 1831 C CA . VAL A 1 263 ? 33.284 18.490 -109.925 1.00 30.21 3138 VAL A CA 1
ATOM 1832 C C . VAL A 1 263 ? 33.927 17.181 -110.468 1.00 28.58 3138 VAL A C 1
ATOM 1833 O O . VAL A 1 263 ? 33.822 16.885 -111.643 1.00 32.73 3138 VAL A O 1
ATOM 1837 N N . ALA A 1 264 ? 34.572 16.385 -109.623 1.00 26.14 3139 ALA A N 1
ATOM 1838 C CA . ALA A 1 264 ? 35.172 15.172 -110.075 1.00 28.71 3139 ALA A CA 1
ATOM 1839 C C . ALA A 1 264 ? 34.303 13.989 -109.661 1.00 28.55 3139 ALA A C 1
ATOM 1840 O O . ALA A 1 264 ? 33.982 13.861 -108.497 1.00 30.33 3139 ALA A O 1
ATOM 1842 N N . VAL A 1 265 ? 33.950 13.132 -110.592 1.00 28.81 3140 VAL A N 1
ATOM 1843 C CA . VAL A 1 265 ? 33.208 11.911 -110.251 1.00 29.09 3140 VAL A CA 1
ATOM 1844 C C . VAL A 1 265 ? 34.056 10.636 -110.472 1.00 28.86 3140 VAL A C 1
ATOM 1845 O O . VAL A 1 265 ? 33.545 9.539 -110.390 1.00 30.91 3140 VAL A O 1
ATOM 1849 N N . GLY A 1 266 ? 35.338 10.796 -110.775 1.00 33.07 3141 GLY A N 1
ATOM 1850 C CA . GLY A 1 266 ? 36.212 9.620 -111.031 1.00 31.51 3141 GLY A CA 1
ATOM 1851 C C . GLY A 1 266 ? 37.633 10.131 -111.058 1.00 34.20 3141 GLY A C 1
ATOM 1852 O O . GLY A 1 266 ? 37.921 11.202 -110.523 1.00 34.39 3141 GLY A O 1
ATOM 1853 N N . ASP A 1 267 ? 38.514 9.392 -111.700 1.00 35.90 3142 ASP A N 1
ATOM 1854 C CA . ASP A 1 267 ? 39.922 9.758 -111.780 1.00 38.11 3142 ASP A CA 1
ATOM 1855 C C . ASP A 1 267 ? 40.514 8.960 -112.958 1.00 36.46 3142 ASP A C 1
ATOM 1856 O O . ASP A 1 267 ? 40.964 7.811 -112.823 1.00 38.99 3142 ASP A O 1
ATOM 1861 N N . ALA A 1 268 ? 40.443 9.565 -114.127 1.00 39.08 3143 ALA A N 1
ATOM 1862 C CA . ALA A 1 268 ? 40.949 8.927 -115.357 1.00 41.51 3143 ALA A CA 1
ATOM 1863 C C . ALA A 1 268 ? 42.407 8.395 -115.220 1.00 46.36 3143 ALA A C 1
ATOM 1864 O O . ALA A 1 268 ? 42.711 7.338 -115.773 1.00 46.27 3143 ALA A O 1
ATOM 1866 N N . SER A 1 269 ? 43.253 9.113 -114.475 1.00 48.22 3144 SER A N 1
ATOM 1867 C CA . SER A 1 269 ? 44.637 8.691 -114.131 1.00 52.19 3144 SER A CA 1
ATOM 1868 C C . SER A 1 269 ? 44.779 7.236 -113.725 1.00 54.09 3144 SER A C 1
ATOM 1869 O O . SER A 1 269 ? 45.731 6.555 -114.126 1.00 55.41 3144 SER A O 1
ATOM 1872 N N . SER A 1 270 ? 43.853 6.818 -112.862 1.00 47.61 3145 SER A N 1
ATOM 1873 C CA . SER A 1 270 ? 43.855 5.527 -112.202 1.00 45.74 3145 SER A CA 1
ATOM 1874 C C . SER A 1 270 ? 42.745 4.670 -112.727 1.00 42.16 3145 SER A C 1
ATOM 1875 O O . SER A 1 270 ? 42.295 3.737 -112.088 1.00 41.60 3145 SER A O 1
ATOM 1878 N N . GLY A 1 271 ? 42.235 5.024 -113.886 1.00 42.47 3146 GLY A N 1
ATOM 1879 C CA . GLY A 1 271 ? 41.230 4.214 -114.485 1.00 45.72 3146 GLY A CA 1
ATOM 1880 C C . GLY A 1 271 ? 39.879 4.233 -113.786 1.00 42.22 3146 GLY A C 1
ATOM 1881 O O . GLY A 1 271 ? 39.119 3.292 -113.952 1.00 37.28 3146 GLY A O 1
ATOM 1882 N N . ILE A 1 272 ? 39.539 5.314 -113.083 1.00 41.28 3147 ILE A N 1
ATOM 1883 C CA . ILE A 1 272 ? 38.262 5.359 -112.360 1.00 39.77 3147 ILE A CA 1
ATOM 1884 C C . ILE A 1 272 ? 37.287 6.292 -113.100 1.00 42.50 3147 ILE A C 1
ATOM 1885 O O . ILE A 1 272 ? 37.564 7.492 -113.280 1.00 36.01 3147 ILE A O 1
ATOM 1890 N N . TYR A 1 273 ? 36.138 5.749 -113.494 1.00 39.70 3148 TYR A N 1
ATOM 1891 C CA . TYR A 1 273 ? 35.135 6.474 -114.254 1.00 34.98 3148 TYR A CA 1
ATOM 1892 C C . TYR A 1 273 ? 33.729 6.115 -113.836 1.00 37.41 3148 TYR A C 1
ATOM 1893 O O . TYR A 1 273 ? 33.450 4.949 -113.689 1.00 35.36 3148 TYR A O 1
ATOM 1902 N N . ARG A 1 274 ? 32.841 7.118 -113.700 1.00 35.83 3149 ARG A N 1
ATOM 1903 C CA . ARG A 1 274 ? 31.447 6.895 -113.291 1.00 36.16 3149 ARG A CA 1
ATOM 1904 C C . ARG A 1 274 ? 30.591 7.518 -114.338 1.00 37.57 3149 ARG A C 1
ATOM 1905 O O . ARG A 1 274 ? 30.883 8.599 -114.850 1.00 34.14 3149 ARG A O 1
ATOM 1913 N N . GLN A 1 275 ? 29.563 6.773 -114.729 1.00 32.43 3150 GLN A N 1
ATOM 1914 C CA . GLN A 1 275 ? 28.472 7.316 -115.511 1.00 33.02 3150 GLN A CA 1
ATOM 1915 C C . GLN A 1 275 ? 27.667 8.268 -114.632 1.00 30.22 3150 GLN A C 1
ATOM 1916 O O . GLN A 1 275 ? 27.641 8.157 -113.382 1.00 32.36 3150 GLN A O 1
ATOM 1922 N N . ILE A 1 276 ? 27.029 9.218 -115.266 1.00 31.52 3151 ILE A N 1
ATOM 1923 C CA . ILE A 1 276 ? 26.079 10.072 -114.535 1.00 30.37 3151 ILE A CA 1
ATOM 1924 C C . ILE A 1 276 ? 24.730 9.755 -115.110 1.00 29.27 3151 ILE A C 1
ATOM 1925 O O . ILE A 1 276 ? 24.549 9.849 -116.321 1.00 33.38 3151 ILE A O 1
ATOM 1930 N N . THR A 1 277 ? 23.795 9.285 -114.268 1.00 31.34 3152 THR A N 1
ATOM 1931 C CA . THR A 1 277 ? 22.547 8.724 -114.739 1.00 31.85 3152 THR A CA 1
ATOM 1932 C C . THR A 1 277 ? 21.395 9.563 -114.219 1.00 31.27 3152 THR A C 1
ATOM 1933 O O . THR A 1 277 ? 21.578 10.291 -113.240 1.00 33.57 3152 THR A O 1
ATOM 1937 N N . GLY A 1 278 ? 20.204 9.417 -114.823 1.00 32.97 3153 GLY A N 1
ATOM 1938 C CA . GLY A 1 278 ? 19.019 10.281 -114.497 1.00 30.72 3153 GLY A CA 1
ATOM 1939 C C . GLY A 1 278 ? 19.073 11.749 -114.919 1.00 31.76 3153 GLY A C 1
ATOM 1940 O O . GLY A 1 278 ? 18.423 12.640 -114.312 1.00 31.18 3153 GLY A O 1
ATOM 1941 N N . VAL A 1 279 ? 19.833 12.004 -115.975 1.00 32.02 3154 VAL A N 1
ATOM 1942 C CA . VAL A 1 279 ? 20.169 13.369 -116.433 1.00 33.77 3154 VAL A CA 1
ATOM 1943 C C . VAL A 1 279 ? 19.160 13.880 -117.472 1.00 35.30 3154 VAL A C 1
ATOM 1944 O O . VAL A 1 279 ? 18.942 13.243 -118.495 1.00 34.02 3154 VAL A O 1
ATOM 1948 N N . ALA A 1 280 ? 18.511 15.016 -117.179 1.00 37.50 3155 ALA A N 1
ATOM 1949 C CA . ALA A 1 280 ? 17.484 15.560 -118.078 1.00 32.40 3155 ALA A CA 1
ATOM 1950 C C . ALA A 1 280 ? 18.213 16.262 -119.171 1.00 32.78 3155 ALA A C 1
ATOM 1951 O O . ALA A 1 280 ? 19.306 16.756 -118.971 1.00 34.17 3155 ALA A O 1
ATOM 1953 N N . ALA A 1 281 ? 17.634 16.279 -120.364 1.00 34.37 3156 ALA A N 1
ATOM 1954 C CA . ALA A 1 281 ? 18.201 16.949 -121.520 1.00 35.03 3156 ALA A CA 1
ATOM 1955 C C . ALA A 1 281 ? 18.505 18.395 -121.202 1.00 33.59 3156 ALA A C 1
ATOM 1956 O O . ALA A 1 281 ? 17.716 19.096 -120.507 1.00 39.07 3156 ALA A O 1
ATOM 1958 N N . GLY A 1 282 ? 19.662 18.837 -121.649 1.00 30.38 3157 GLY A N 1
ATOM 1959 C CA . GLY A 1 282 ? 20.067 20.205 -121.323 1.00 34.98 3157 GLY A CA 1
ATOM 1960 C C . GLY A 1 282 ? 19.309 21.182 -122.231 1.00 37.86 3157 GLY A C 1
ATOM 1961 O O . GLY A 1 282 ? 18.896 20.831 -123.350 1.00 36.49 3157 GLY A O 1
ATOM 1962 N N . SER A 1 283 ? 19.165 22.416 -121.777 1.00 36.76 3158 SER A N 1
ATOM 1963 C CA . SER A 1 283 ? 18.420 23.420 -122.501 1.00 41.15 3158 SER A CA 1
ATOM 1964 C C . SER A 1 283 ? 19.344 24.539 -122.883 1.00 40.16 3158 SER A C 1
ATOM 1965 O O . SER A 1 283 ? 19.389 24.929 -124.037 1.00 43.39 3158 SER A O 1
ATOM 1968 N N . VAL A 1 284 ? 20.051 25.097 -121.903 1.00 40.90 3159 VAL A N 1
ATOM 1969 C CA . VAL A 1 284 ? 20.914 26.224 -122.164 1.00 37.96 3159 VAL A CA 1
ATOM 1970 C C . VAL A 1 284 ? 22.358 25.823 -122.195 1.00 36.22 3159 VAL A C 1
ATOM 1971 O O . VAL A 1 284 ? 22.713 24.667 -121.934 1.00 40.86 3159 VAL A O 1
ATOM 1975 N N . ASP A 1 285 ? 23.192 26.765 -122.620 1.00 43.63 3160 ASP A N 1
ATOM 1976 C CA . ASP A 1 285 ? 24.569 26.459 -123.104 1.00 40.70 3160 ASP A CA 1
ATOM 1977 C C . ASP A 1 285 ? 25.430 25.707 -122.104 1.00 38.48 3160 ASP A C 1
ATOM 1978 O O . ASP A 1 285 ? 26.314 24.932 -122.499 1.00 38.29 3160 ASP A O 1
ATOM 1983 N N . SER A 1 286 ? 25.253 26.024 -120.817 1.00 38.60 3161 SER A N 1
ATOM 1984 C CA . SER A 1 286 ? 26.095 25.424 -119.761 1.00 41.25 3161 SER A CA 1
ATOM 1985 C C . SER A 1 286 ? 25.340 24.318 -119.029 1.00 37.35 3161 SER A C 1
ATOM 1986 O O . SER A 1 286 ? 25.618 24.018 -117.869 1.00 38.80 3161 SER A O 1
ATOM 1989 N N . ASP A 1 287 ? 24.321 23.744 -119.685 1.00 39.61 3162 ASP A N 1
ATOM 1990 C CA . ASP A 1 287 ? 23.639 22.553 -119.145 1.00 33.28 3162 ASP A CA 1
ATOM 1991 C C . ASP A 1 287 ? 24.349 21.348 -119.754 1.00 33.34 3162 ASP A C 1
ATOM 1992 O O . ASP A 1 287 ? 24.764 21.388 -120.942 1.00 33.70 3162 ASP A O 1
ATOM 1997 N N . ALA A 1 288 ? 24.414 20.260 -118.985 1.00 35.94 3163 ALA A N 1
ATOM 1998 C CA . ALA A 1 288 ? 24.945 18.981 -119.491 1.00 35.88 3163 ALA A CA 1
ATOM 1999 C C . ALA A 1 288 ? 24.000 18.417 -120.553 1.00 38.74 3163 ALA A C 1
ATOM 2000 O O . ALA A 1 288 ? 22.797 18.719 -120.581 1.00 33.95 3163 ALA A O 1
ATOM 2002 N N . VAL A 1 289 ? 24.594 17.612 -121.436 1.00 39.05 3164 VAL A N 1
ATOM 2003 C CA . VAL A 1 289 ? 23.937 16.976 -122.542 1.00 41.82 3164 VAL A CA 1
ATOM 2004 C C . VAL A 1 289 ? 23.760 15.502 -122.186 1.00 41.42 3164 VAL A C 1
ATOM 2005 O O . VAL A 1 289 ? 24.650 14.882 -121.567 1.00 41.08 3164 VAL A O 1
ATOM 2009 N N . ASN A 1 290 ? 22.631 14.915 -122.563 1.00 36.75 3165 ASN A N 1
ATOM 2010 C CA . ASN A 1 290 ? 22.471 13.450 -122.436 1.00 33.26 3165 ASN A CA 1
ATOM 2011 C C . ASN A 1 290 ? 22.534 12.674 -123.755 1.00 35.39 3165 ASN A C 1
ATOM 2012 O O . ASN A 1 290 ? 22.706 13.283 -124.807 1.00 39.57 3165 ASN A O 1
ATOM 2017 N N . VAL A 1 291 ? 22.517 11.334 -123.648 1.00 35.83 3166 VAL A N 1
ATOM 2018 C CA . VAL A 1 291 ? 22.640 10.404 -124.774 1.00 33.31 3166 VAL A CA 1
ATOM 2019 C C . VAL A 1 291 ? 21.520 10.592 -125.782 1.00 36.68 3166 VAL A C 1
ATOM 2020 O O . VAL A 1 291 ? 21.779 10.595 -126.967 1.00 37.15 3166 VAL A O 1
ATOM 2024 N N . ALA A 1 292 ? 20.284 10.749 -125.311 1.00 34.90 3167 ALA A N 1
ATOM 2025 C CA . ALA A 1 292 ? 19.171 11.129 -126.201 1.00 35.25 3167 ALA A CA 1
ATOM 2026 C C . ALA A 1 292 ? 19.502 12.316 -127.132 1.00 34.95 3167 ALA A C 1
ATOM 2027 O O . ALA A 1 292 ? 19.133 12.312 -128.295 1.00 37.12 3167 ALA A O 1
ATOM 2029 N N . GLN A 1 293 ? 20.192 13.332 -126.631 1.00 38.04 3168 GLN A N 1
ATOM 2030 C CA . GLN A 1 293 ? 20.481 14.544 -127.437 1.00 38.48 3168 GLN A CA 1
ATOM 2031 C C . GLN A 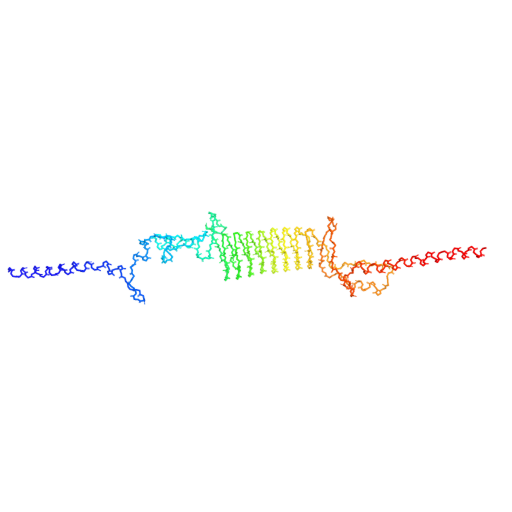1 293 ? 21.611 14.236 -128.444 1.00 43.54 3168 GLN A C 1
ATOM 2032 O O . GLN A 1 293 ? 21.619 14.749 -129.550 1.00 43.15 3168 GLN A O 1
ATOM 2038 N N . MET A 1 294 ? 22.521 13.350 -128.062 1.00 39.67 3169 MET A N 1
ATOM 2039 C CA . MET A 1 294 ? 23.575 12.852 -128.962 1.00 39.99 3169 MET A CA 1
ATOM 2040 C C . MET A 1 294 ? 23.000 11.922 -130.024 1.00 39.75 3169 MET A C 1
ATOM 2041 O O . MET A 1 294 ? 23.413 11.987 -131.181 1.00 45.54 3169 MET A O 1
ATOM 2046 N N . LYS A 1 295 ? 22.023 11.078 -129.658 1.00 42.72 3170 LYS A N 1
ATOM 2047 C CA . LYS A 1 295 ? 21.403 10.179 -130.629 1.00 42.95 3170 LYS A CA 1
ATOM 2048 C C . LYS A 1 295 ? 20.711 10.902 -131.814 1.00 40.31 3170 LYS A C 1
ATOM 2049 O O . LYS A 1 295 ? 20.792 10.456 -132.970 1.00 40.12 3170 LYS A O 1
ATOM 2055 N N . GLN A 1 296 ? 20.057 12.017 -131.549 1.00 40.60 3171 GLN A N 1
ATOM 2056 C CA . GLN A 1 296 ? 19.418 12.801 -132.621 1.00 43.64 3171 GLN A CA 1
ATOM 2057 C C . GLN A 1 296 ? 20.445 13.300 -133.661 1.00 44.26 3171 GLN A C 1
ATOM 2058 O O . GLN A 1 296 ? 20.131 13.464 -134.843 1.00 46.73 3171 GLN A O 1
ATOM 2064 N N . ILE A 1 297 ? 21.650 13.579 -133.172 1.00 42.10 3172 ILE A N 1
ATOM 2065 C CA . ILE A 1 297 ? 22.771 14.015 -133.995 1.00 43.02 3172 ILE A CA 1
ATOM 2066 C C . ILE A 1 297 ? 23.316 12.828 -134.775 1.00 40.24 3172 ILE A C 1
ATOM 2067 O O . ILE A 1 297 ? 23.571 12.931 -135.983 1.00 39.55 3172 ILE A O 1
ATOM 2072 N N . GLU A 1 298 ? 23.533 11.729 -134.085 1.00 37.53 3173 GLU A N 1
ATOM 2073 C CA . GLU A 1 298 ? 23.984 10.477 -134.752 1.00 48.25 3173 GLU A CA 1
ATOM 2074 C C . GLU A 1 298 ? 23.029 10.071 -135.876 1.00 42.65 3173 GLU A C 1
ATOM 2075 O O . GLU A 1 298 ? 23.445 9.680 -136.954 1.00 41.97 3173 GLU A O 1
ATOM 2081 N N . ASP A 1 299 ? 21.733 10.130 -135.612 1.00 48.06 3174 ASP A N 1
ATOM 2082 C CA . ASP A 1 299 ? 20.764 9.730 -136.608 1.00 48.68 3174 ASP A CA 1
ATOM 2083 C C . ASP A 1 299 ? 20.824 10.614 -137.835 1.00 48.38 3174 ASP A C 1
ATOM 2084 O O . ASP A 1 299 ? 20.772 10.109 -138.957 1.00 46.45 3174 ASP A O 1
ATOM 2089 N N . LYS A 1 300 ? 20.987 11.922 -137.614 1.00 50.68 3175 LYS A N 1
ATOM 2090 C CA . LYS A 1 300 ? 21.227 12.878 -138.681 1.00 53.10 3175 LYS A CA 1
ATOM 2091 C C . LYS A 1 300 ? 22.537 12.633 -139.413 1.00 50.60 3175 LYS A C 1
ATOM 2092 O O . LYS A 1 300 ? 22.628 12.878 -140.604 1.00 51.27 3175 LYS A O 1
ATOM 2098 N N . ILE A 1 301 ? 23.562 12.198 -138.722 1.00 45.31 3176 ILE A N 1
ATOM 2099 C CA . ILE A 1 301 ? 24.802 11.869 -139.429 1.00 42.36 3176 ILE A CA 1
ATOM 2100 C C . ILE A 1 301 ? 24.487 10.757 -140.437 1.00 46.63 3176 ILE A C 1
ATOM 2101 O O . ILE A 1 301 ? 24.844 10.873 -141.597 1.00 41.27 3176 ILE A O 1
ATOM 2106 N N . GLU A 1 302 ? 23.723 9.735 -140.025 1.00 51.07 3177 GLU A N 1
ATOM 2107 C CA . GLU A 1 302 ? 23.360 8.604 -140.909 1.00 53.87 3177 GLU A CA 1
ATOM 2108 C C . GLU A 1 302 ? 22.533 9.041 -142.104 1.00 52.94 3177 GLU A C 1
ATOM 2109 O O . GLU A 1 302 ? 22.796 8.622 -143.212 1.00 58.31 3177 GLU A O 1
ATOM 2115 N N . GLU A 1 303 ? 21.520 9.858 -141.866 1.00 50.75 3178 GLU A N 1
ATOM 2116 C CA . GLU A 1 303 ? 20.728 10.451 -142.933 1.00 52.62 3178 GLU A CA 1
ATOM 2117 C C . GLU A 1 303 ? 21.631 11.245 -143.932 1.00 51.53 3178 GLU A C 1
ATOM 2118 O O . GLU A 1 303 ? 21.407 11.202 -145.150 1.00 45.87 3178 GLU A O 1
ATOM 2124 N N . ILE A 1 304 ? 22.662 11.917 -143.420 1.00 42.38 3179 ILE A N 1
ATOM 2125 C CA . ILE A 1 304 ? 23.573 12.682 -144.277 1.00 43.42 3179 ILE A CA 1
ATOM 2126 C C . ILE A 1 304 ? 24.422 11.717 -145.106 1.00 44.93 3179 ILE A C 1
ATOM 2127 O O . ILE A 1 304 ? 24.620 11.915 -146.306 1.00 43.13 3179 ILE A O 1
ATOM 2132 N N . LEU A 1 305 ? 24.919 10.683 -144.453 1.00 41.98 3180 LEU A N 1
ATOM 2133 C CA . LEU A 1 305 ? 25.740 9.716 -145.118 1.00 44.25 3180 LEU A CA 1
ATOM 2134 C C . LEU A 1 305 ? 25.019 9.010 -146.232 1.00 49.63 3180 LEU A C 1
ATOM 2135 O O . LEU A 1 305 ? 25.659 8.677 -147.239 1.00 39.42 3180 LEU A O 1
ATOM 2140 N N . SER A 1 306 ? 23.704 8.812 -146.071 1.00 48.95 3181 SER A N 1
ATOM 2141 C CA . SER A 1 306 ? 22.896 8.115 -147.056 1.00 50.47 3181 SER A CA 1
ATOM 2142 C C . SER A 1 306 ? 22.591 8.989 -148.260 1.00 43.98 3181 SER A C 1
ATOM 2143 O O . SER A 1 306 ? 22.595 8.487 -149.360 1.00 44.07 3181 SER A O 1
ATOM 2146 N N . LYS A 1 307 ? 22.345 10.283 -148.063 1.00 39.45 3182 LYS A N 1
ATOM 2147 C CA . LYS A 1 307 ? 22.260 11.196 -149.187 1.00 43.47 3182 LYS A CA 1
ATOM 2148 C C . LYS A 1 307 ? 23.599 11.247 -149.964 1.00 40.05 3182 LYS A C 1
ATOM 2149 O O . LYS A 1 307 ? 23.595 11.250 -151.170 1.00 39.07 3182 LYS A O 1
ATOM 2155 N N . ILE A 1 308 ? 24.710 11.258 -149.251 1.00 33.83 3183 ILE A N 1
ATOM 2156 C CA . ILE A 1 308 ? 26.062 11.315 -149.896 1.00 38.35 3183 ILE A CA 1
ATOM 2157 C C . ILE A 1 308 ? 26.287 10.081 -150.721 1.00 34.76 3183 ILE A C 1
ATOM 2158 O O . ILE A 1 308 ? 26.728 10.163 -151.865 1.00 32.76 3183 ILE A O 1
ATOM 2163 N N . TYR A 1 309 ? 25.958 8.916 -150.172 1.00 40.94 3184 TYR A N 1
ATOM 2164 C CA . TYR A 1 309 ? 26.117 7.664 -150.953 1.00 36.66 3184 TYR A CA 1
ATOM 2165 C C . TYR A 1 309 ? 25.316 7.690 -152.266 1.00 38.19 3184 TYR A C 1
ATOM 2166 O O . TYR A 1 309 ? 25.789 7.275 -153.336 1.00 36.15 3184 TYR A O 1
ATOM 2175 N N . HIS A 1 310 ? 24.092 8.184 -152.192 1.00 36.91 3185 HIS A N 1
ATOM 2176 C CA . HIS A 1 310 ? 23.277 8.339 -153.368 1.00 40.46 3185 HIS A CA 1
ATOM 2177 C C . HIS A 1 310 ? 23.908 9.383 -154.324 1.00 37.58 3185 HIS A C 1
ATOM 2178 O O . HIS A 1 310 ? 24.011 9.150 -155.536 1.00 30.09 3185 HIS A O 1
ATOM 2185 N N . ILE A 1 311 ? 24.323 10.535 -153.806 1.00 33.76 3186 ILE A N 1
ATOM 2186 C CA . ILE A 1 311 ? 25.008 11.515 -154.657 1.00 30.98 3186 ILE A CA 1
ATOM 2187 C C . ILE A 1 311 ? 26.227 10.944 -155.391 1.00 28.71 3186 ILE A C 1
ATOM 2188 O O . ILE A 1 311 ? 26.384 11.148 -156.591 1.00 31.04 3186 ILE A O 1
ATOM 2193 N N . GLU A 1 312 ? 27.037 10.186 -154.671 1.00 32.02 3187 GLU A N 1
ATOM 2194 C CA . GLU A 1 312 ? 28.196 9.531 -155.282 1.00 30.05 3187 GLU A CA 1
ATOM 2195 C C . GLU A 1 312 ? 27.792 8.575 -156.396 1.00 33.46 3187 GLU A C 1
ATOM 2196 O O . GLU A 1 312 ? 28.394 8.563 -157.458 1.00 29.93 3187 GLU A O 1
ATOM 2202 N N . ASN A 1 313 ? 26.723 7.831 -156.168 1.00 35.26 3188 ASN A N 1
ATOM 2203 C CA . ASN A 1 313 ? 26.147 6.973 -157.178 1.00 36.65 3188 ASN A CA 1
ATOM 2204 C C . ASN A 1 313 ? 25.744 7.671 -158.445 1.00 36.17 3188 ASN A C 1
ATOM 2205 O O . ASN A 1 313 ? 26.096 7.246 -159.565 1.00 33.15 3188 ASN A O 1
ATOM 2210 N N . GLU A 1 314 ? 24.981 8.759 -158.283 1.00 33.64 3189 GLU A N 1
ATOM 2211 C CA . GLU A 1 314 ? 24.594 9.610 -159.382 1.00 32.39 3189 GLU A CA 1
ATOM 2212 C C . GLU A 1 314 ? 25.763 10.138 -160.147 1.00 27.15 3189 GLU A C 1
ATOM 2213 O O . GLU A 1 314 ? 25.710 10.219 -161.379 1.00 28.59 3189 GLU A O 1
ATOM 2219 N N . ILE A 1 315 ? 26.758 10.623 -159.425 1.00 31.87 3190 ILE A N 1
ATOM 2220 C CA . ILE A 1 315 ? 27.935 11.257 -160.073 1.00 28.61 3190 ILE A CA 1
ATOM 2221 C C . ILE A 1 315 ? 28.697 10.218 -160.911 1.00 31.20 3190 ILE A C 1
ATOM 2222 O O . ILE A 1 315 ? 29.161 10.480 -162.028 1.00 29.02 3190 ILE A O 1
ATOM 2227 N N . ALA A 1 316 ? 28.773 8.984 -160.380 1.00 34.36 3191 ALA A N 1
ATOM 2228 C CA . ALA A 1 316 ? 29.476 7.947 -161.120 1.00 32.12 3191 ALA A CA 1
ATOM 2229 C C . ALA A 1 316 ? 28.795 7.638 -162.415 1.00 31.66 3191 ALA A C 1
ATOM 2230 O O . ALA A 1 316 ? 29.454 7.545 -163.433 1.00 33.50 3191 ALA A O 1
ATOM 2232 N N . ARG A 1 317 ? 27.468 7.608 -162.415 1.00 37.98 3192 ARG A N 1
ATOM 2233 C CA . ARG A 1 317 ? 26.697 7.371 -163.596 1.00 36.56 3192 ARG A CA 1
ATOM 2234 C C . ARG A 1 317 ? 26.829 8.550 -164.555 1.00 36.30 3192 ARG A C 1
ATOM 2235 O O . ARG A 1 317 ? 26.958 8.381 -165.792 1.00 30.17 3192 ARG A O 1
ATOM 2243 N N . ILE A 1 318 ? 26.736 9.754 -164.002 1.00 33.65 3193 ILE A N 1
ATOM 2244 C CA . ILE A 1 318 ? 26.879 10.963 -164.821 1.00 34.15 3193 ILE A CA 1
ATOM 2245 C C . ILE A 1 318 ? 28.198 10.900 -165.590 1.00 34.22 3193 ILE A C 1
ATOM 2246 O O . ILE A 1 318 ? 28.260 11.234 -166.791 1.00 38.89 3193 ILE A O 1
ATOM 2251 N N . LYS A 1 319 ? 29.266 10.535 -164.880 1.00 35.39 3194 LYS A N 1
ATOM 2252 C CA . LYS A 1 319 ? 30.598 10.481 -165.514 1.00 38.68 3194 LYS A CA 1
ATOM 2253 C C . LYS A 1 319 ? 30.627 9.477 -166.673 1.00 43.58 3194 LYS A C 1
ATOM 2254 O O . LYS A 1 319 ? 31.106 9.782 -167.759 1.00 39.97 3194 LYS A O 1
ATOM 2260 N N . LYS A 1 320 ? 30.036 8.306 -166.470 1.00 45.90 3195 LYS A N 1
ATOM 2261 C CA . LYS A 1 320 ? 29.938 7.324 -167.551 1.00 44.86 3195 LYS A CA 1
ATOM 2262 C C . LYS A 1 320 ? 29.029 7.820 -168.679 1.00 48.52 3195 LYS A C 1
ATOM 2263 O O . LYS A 1 320 ? 29.311 7.631 -169.853 1.00 48.11 3195 LYS A O 1
ATOM 2269 N N . LEU A 1 321 ? 27.931 8.473 -168.334 1.00 51.14 3196 LEU A N 1
ATOM 2270 C CA . LEU A 1 321 ? 26.970 8.901 -169.358 1.00 50.45 3196 LEU A CA 1
ATOM 2271 C C . LEU A 1 321 ? 27.599 9.901 -170.280 1.00 51.30 3196 LEU A C 1
ATOM 2272 O O . LEU A 1 321 ? 27.414 9.855 -171.494 1.00 52.07 3196 LEU A O 1
ATOM 2277 N N . ILE A 1 322 ? 28.337 10.820 -169.699 1.00 46.07 3197 ILE A N 1
ATOM 2278 C CA . ILE A 1 322 ? 29.103 11.780 -170.507 1.00 52.22 3197 ILE A CA 1
ATOM 2279 C C . ILE A 1 322 ? 29.948 11.069 -171.578 1.00 57.79 3197 ILE A C 1
ATOM 2280 O O . ILE A 1 322 ? 29.759 11.335 -172.769 1.00 59.68 3197 ILE A O 1
ATOM 2285 N N . LYS A 1 323 ? 30.809 10.127 -171.184 1.00 66.97 3198 LYS A N 1
ATOM 2286 C CA . LYS A 1 323 ? 31.626 9.338 -172.160 1.00 67.36 3198 LYS A CA 1
ATOM 2287 C C . LYS A 1 323 ? 30.806 8.456 -173.134 1.00 69.92 3198 LYS A C 1
ATOM 2288 O O . LYS A 1 323 ? 29.922 7.670 -172.719 1.00 61.46 3198 LYS A O 1
#

Organism: Acinetobacter sp. (strain Tol 5) (NCBI:txid710648)

Nearest PDB structures (foldseek):
  3wp8-assembly1_A-3  TM=1.003E+00  e=3.014E-51  Acinetobacter sp. Tol 5
  7o23-assembly1_A  TM=9.434E-01  e=1.118E-06  Burkholderia pseudomallei 1026b
  3s6l-assembly2_D  TM=5.975E-01  e=2.246E-05  Burkholderia pseudomallei 1710b
  1p9h-assembly1_A  TM=6.132E-01  e=6.782E-05  Yersinia enterocolitica
  3pr7-assembly1_C  TM=3.980E-01  e=4.223E-05  Moraxella catarrhalis

B-factor: mean 41.28, std 13.55, range [14.69, 98.23]

CATH classification: 2.150.10.10

Radius of gyration: 41.29 Å; Cα contacts (8 Å, |Δi|>4): 705; chains: 1; bounding box: 38×34×185 Å

Solvent-accessible surface area: 21214 Å² total; per-residue (Å²): 170,118,94,106,95,63,52,122,74,113,103,84,100,93,71,80,56,146,90,140,150,89,111,71,69,77,92,65,95,115,33,60,60,101,60,91,129,54,81,152,35,41,76,94,67,72,70,70,16,109,145,68,53,70,145,59,115,125,21,113,10,16,5,71,45,76,126,62,179,94,17,34,11,56,105,47,66,39,92,5,72,100,81,83,107,98,28,14,84,97,164,138,68,54,96,46,80,147,52,137,7,103,116,34,122,89,28,98,28,34,60,25,7,129,119,18,68,16,77,15,16,13,0,6,1,28,138,30,0,46,57,1,56,0,74,17,82,61,1,58,0,70,0,101,106,0,58,0,57,23,57,22,0,47,0,51,5,66,78,0,52,0,58,21,82,39,0,86,0,53,5,59,84,0,0,1,72,20,60,36,0,59,0,59,1,27,64,0,84,1,73,13,50,80,2,68,0,109,33,67,77,0,91,4,108,12,48,81,0,72,118,16,55,51,23,0,46,0,65,19,83,20,2,12,2,85,66,14,64,56,96,92,42,206,44,114,107,133,29,86,130,80,80,71,60,34,72,89,184,60,48,44,98,70,9,32,100,10,38,12,17,68,108,74,52,55,161,101,163,124,112,91,53,85,57,20,102,104,118,89,60,72,104,32,98,67,43,124,114,111,98,74,78,105,95,89,83,76,107,74,117,74,156,101,86,102,66,62,81,45,135,80,127,145,146,141,197

Sequence (317 aa):
KIEEILSKIYHIENEIARIKKLIAVITSNITEVVDGNGNKVNIIDQVVNTKPDNKNQDSLFLTYDKQGQETTDRLTIGQTVQKMNTDGIKFFHTNADTSKGDLGTTNDSSAGGLNSTAIGVNAIVANGADSSVALGHNTKVNGKQSIAIGSGAEALGNQSISIGTGNKVTGDHSGAIGDGTIVNGANSYSVGNNNQVLTDDTFVLGNNVTKTIAGSVVLGNGSAATTGAGEAGYALSVATNADKAAITKTTSSTGAVAVGDASSGIYRQITGVAAGSVDSDAVNVAQMKQIEDKIEEILSKIYHIENEIARIKKLIK

Foldseek 3Di:
DVVVVVVVVVVVVVVVVVVVVVVVCVQCVVQWDADPVRDTHGNCCQFFPPDWDQPPPVRPQKAAALDDRGIGGDGGNVVSVVCCVQQHHVPAGEDDDQDQAPPGRGQDEEQQADCEDFEYGNFYEHNNQHCEYTAEDCEYECEHVEYAYEHNWYFNYHCEYTYYANEHENAHVEYEDEYCEYACEHCEYEYYENEYHNHYCEYEDEYPHYAWWHVEYEYYYAWHWPDAFDDQDDDDPPDDPVVSVLSVVLTGDTIYHTDFHVPVPTDDDDPPADADDDSNHDHDPVVVVVVVVVVVVVVVVVVVVVVVVVVVVVVVD

Secondary structure (DSSP, 8-state):
-HHHHHHHHHHHHHHHHHHHHHHHHHHHHHHEEE-TTS-EEEHHHHHB-SS--TT-TT-TTEEE-SSSS-EEE-SBHHHHHHHHHHH-BTTB-----SPPPSSSSS---EE-STT-EEESTT-EE-TT-TT-EEESTT-EE-STT-EEESSS-EE-STT-EEEEES-EE-STT-EEEEES-EE-SSS-EEESSS-EE-SSS-EEESSS-----TT-EEESTT------TTPPPP--TT--HHHHHHHHHT---SPPEES-BGGGTB-----SPPPP-STTS---HHHHHHHHHHHHHHHHHHHHHHHHHHHHHHHH-

GO terms:
  GO:0009279 cell outer membrane (C, EXP)
  GO:0009986 cell surface (C, EXP)

InterPro domains:
  IPR005594 Trimeric autotransporter adhesin YadA-like, C-terminal membrane anchor domain [PF03895] (3571-3626)
  IPR008635 Trimeric autotransporter adhesin YadA-like, stalk domain [PF05662] (296-334)
  IPR008635 Trimeric autotransporter adhesin YadA-like, stalk domain [PF05662] (1596-1632)
  IPR008635 Trimeric autotransporter adhesin YadA-like, stalk domain [PF05662] (2375-2414)
  IPR008635 Trimeric autotransporter adhesin YadA-like, stalk domain [PF05662] (2579-2615)
  IPR008635 Trimeric autotransporter adhesin YadA-like, stalk domain [PF05662] (2755-2792)
  IPR008635 Trimeric autotransporter adhesin YadA-like, stalk domain [PF05662] (3150-3185)
  IPR008635 Trimeric autotransporter adhesin YadA-like, stalk domain [PF05662] (3315-3355)
  IPR008635 Trimeric autotransporter adhesin YadA-like, stalk domain [PF05662] (3373-3416)
  IPR008635 Trimeric autotransporter adhesin YadA-like, stalk domain [PF05662] (3454-3489)
  IPR008640 Trimeric autotransporter adhesin YadA-like, head domain [PF05658] (136-161)
  IPR008640 Trimeric autotransporter adhesin YadA-like, head domain [PF05658] (193-216)
  IPR008640 Trimeric autotransporter adhesin YadA-like, head domain [PF05658] (237-263)
  IPR008640 Trimeric autotransporter adhesin YadA-like, head domain [PF05658] (3011-3034)
  IPR011049 Serralysin-like metalloprotease, C-terminal [G3DSA:2.150.10.10] (152-321)
  IPR011049 Serralysin-like metalloprotease, C-terminal [G3DSA:2.150.10.10] (2921-3037)
  IPR011049 Serralysin-like metalloprotease, C-terminal [G3DSA:2.150.10.10] (3047-3199)
  IPR011049 Serralysin-like metalloprotease, C-terminal [SSF101967] (129-319)
  IPR011049 Serralysin-like metalloprotease, C-terminal [SSF101967] (2989-3172)
  IPR011049 Serralysin-like metalloprotease, C-terminal [SSF101967] (3196-3337)